Protein AF-C4YWV6-F1 (afdb_monomer_lite)

Radius of gyration: 26.16 Å; chains: 1; bounding box: 65×43×74 Å

Sequence (248 aa):
MEFNRKNAIIGFLKEHEDQKFTPYKIAKWLVENYPEEAGRKAAASRNKRIIAARTQEEKIKEVIKAYAGEISRGRFNEWKSKPNIRIESEPQVRLYYSQNPDYQINNEQVTNLKNKVSKENNITEEEAYEVLELYLDELGIYNMQIKHNFSSNKQGAGSNIWLHPDWVGMEVLNKKWSPLIKDCAKYYGGKQARLWSFEVKKKISRSNVRESFFQALSNSSWAHYGYLVAPILDEIRSDTLMNRKVNL

Structure (mmCIF, N/CA/C/O backbone):
data_AF-C4YWV6-F1
#
_entry.id   AF-C4YWV6-F1
#
loop_
_atom_site.group_PDB
_atom_site.id
_atom_site.type_symbol
_atom_site.label_atom_id
_atom_site.label_alt_id
_atom_site.label_comp_id
_atom_site.label_asym_id
_atom_site.label_entity_id
_atom_site.label_seq_id
_atom_site.pdbx_PDB_ins_code
_atom_site.Cartn_x
_atom_site.Cartn_y
_atom_site.Cartn_z
_atom_site.occupancy
_atom_site.B_iso_or_equiv
_atom_site.auth_seq_id
_atom_site.auth_comp_id
_atom_site.auth_asym_id
_atom_site.auth_atom_id
_atom_site.pdbx_PDB_model_num
ATOM 1 N N . MET A 1 1 ? -35.645 -16.514 25.563 1.00 48.84 1 MET A N 1
ATOM 2 C CA . MET A 1 1 ? -34.369 -16.717 24.840 1.00 48.84 1 MET A CA 1
ATOM 3 C C . MET A 1 1 ? -33.569 -15.433 24.924 1.00 48.84 1 MET A C 1
ATOM 5 O O . MET A 1 1 ? -34.171 -14.369 24.849 1.00 48.84 1 MET A O 1
ATOM 9 N N . GLU A 1 2 ? -32.256 -15.522 25.110 1.00 66.56 2 GLU A N 1
ATOM 10 C CA . GLU A 1 2 ? -31.369 -14.354 25.123 1.00 66.56 2 GLU A CA 1
ATOM 11 C C . GLU A 1 2 ? -31.114 -13.872 23.683 1.00 66.56 2 GLU A C 1
ATOM 13 O O . GLU A 1 2 ? -30.934 -14.685 22.773 1.00 66.56 2 GLU A O 1
ATOM 18 N N . PHE A 1 3 ? -31.149 -12.558 23.442 1.00 75.56 3 PHE A N 1
ATOM 19 C CA . PHE A 1 3 ? -31.056 -12.010 22.087 1.00 75.56 3 PHE A CA 1
ATOM 20 C C . PHE A 1 3 ? -29.627 -12.115 21.531 1.00 75.56 3 PHE A C 1
ATOM 22 O O . PHE A 1 3 ? -28.717 -11.388 21.939 1.00 75.56 3 PHE A O 1
ATOM 29 N N . ASN A 1 4 ? -29.417 -12.980 20.533 1.00 82.56 4 ASN A N 1
ATOM 30 C CA . ASN A 1 4 ? -28.119 -13.093 19.872 1.00 82.56 4 ASN A CA 1
ATOM 31 C C . ASN A 1 4 ? -27.908 -11.979 18.832 1.00 82.56 4 ASN A C 1
ATOM 33 O O . ASN A 1 4 ? -28.016 -12.169 17.618 1.00 82.56 4 ASN A O 1
ATOM 37 N N . ARG A 1 5 ? -27.503 -10.814 19.341 1.00 80.75 5 ARG A N 1
ATOM 38 C CA . ARG A 1 5 ? -27.121 -9.628 18.566 1.00 80.75 5 ARG A CA 1
ATOM 39 C C . ARG A 1 5 ? -26.114 -9.898 17.442 1.00 80.75 5 ARG A C 1
ATOM 41 O O . ARG A 1 5 ? -26.167 -9.222 16.419 1.00 80.75 5 ARG A O 1
ATOM 48 N N . LYS A 1 6 ? -25.175 -10.841 17.614 1.00 81.94 6 LYS A N 1
ATOM 49 C CA . LYS A 1 6 ? -24.183 -11.149 16.566 1.00 81.94 6 LYS A CA 1
ATOM 50 C C . LYS A 1 6 ? -24.867 -11.772 15.353 1.00 81.94 6 LYS A C 1
ATOM 52 O O . LYS A 1 6 ? -24.605 -11.341 14.237 1.00 81.94 6 LYS A O 1
ATOM 57 N N . ASN A 1 7 ? -25.776 -12.719 15.577 1.00 84.19 7 ASN A N 1
ATOM 58 C CA . ASN A 1 7 ? -26.531 -13.355 14.500 1.00 84.19 7 ASN A CA 1
ATOM 59 C C . ASN A 1 7 ? -27.470 -12.358 13.802 1.00 84.19 7 ASN A C 1
ATOM 61 O O . ASN A 1 7 ? -27.535 -12.372 12.580 1.00 84.19 7 ASN A O 1
ATOM 65 N N . ALA A 1 8 ? -28.110 -11.445 14.545 1.00 85.56 8 ALA A N 1
ATOM 66 C CA . ALA A 1 8 ? -28.938 -10.383 13.959 1.00 85.56 8 ALA A CA 1
ATOM 67 C C . ALA A 1 8 ? -28.137 -9.457 13.018 1.00 85.56 8 ALA A C 1
ATOM 69 O O . ALA A 1 8 ? -28.582 -9.162 11.914 1.00 85.56 8 ALA A O 1
ATOM 70 N N . ILE A 1 9 ? -26.920 -9.056 13.412 1.00 86.06 9 ILE A N 1
ATOM 71 C CA . ILE A 1 9 ? -26.026 -8.250 12.558 1.00 86.06 9 ILE A CA 1
ATOM 72 C C . ILE A 1 9 ? -25.567 -9.039 11.320 1.00 86.06 9 ILE A C 1
ATOM 74 O O . ILE A 1 9 ? -25.461 -8.467 10.240 1.00 86.06 9 ILE A O 1
ATOM 78 N N . ILE A 1 10 ? -25.305 -10.344 11.451 1.00 84.75 10 ILE A N 1
ATOM 79 C CA . ILE A 1 10 ? -24.935 -11.200 10.312 1.00 84.75 10 ILE A CA 1
ATOM 80 C C . ILE A 1 10 ? -26.106 -11.351 9.333 1.00 84.75 10 ILE A C 1
ATOM 82 O O . ILE A 1 10 ? -25.882 -11.273 8.129 1.00 84.75 10 ILE A O 1
ATOM 86 N N . GLY A 1 11 ? -27.334 -11.520 9.838 1.00 85.50 11 GLY A N 1
ATOM 87 C CA . GLY A 1 11 ? -28.557 -11.535 9.029 1.00 85.50 11 GLY A CA 1
ATOM 88 C C . GLY A 1 11 ? -28.712 -10.247 8.225 1.00 85.50 11 GLY A C 1
ATOM 89 O O . GLY A 1 11 ? -28.725 -10.303 7.002 1.00 85.50 11 GLY A O 1
ATOM 90 N N . PHE A 1 12 ? -28.669 -9.095 8.900 1.00 87.88 12 PHE A N 1
ATOM 91 C CA . PHE A 1 12 ? -28.719 -7.775 8.263 1.00 87.88 12 PHE A CA 1
ATOM 92 C C . PHE A 1 12 ? -27.664 -7.588 7.163 1.00 87.88 12 PHE A C 1
ATOM 94 O O . PHE A 1 12 ? -27.978 -7.148 6.061 1.00 87.88 12 PHE A O 1
ATOM 101 N N . LEU A 1 13 ? -26.400 -7.931 7.438 1.00 87.25 13 LEU A N 1
ATOM 102 C CA . LEU A 1 13 ? -25.344 -7.798 6.432 1.00 87.25 13 LEU A CA 1
ATOM 103 C C . LEU A 1 13 ? -25.560 -8.753 5.247 1.00 87.25 13 LEU A C 1
ATOM 105 O O . LEU A 1 13 ? -25.221 -8.384 4.130 1.00 87.25 13 LEU A O 1
ATOM 109 N N . LYS A 1 14 ? -26.130 -9.946 5.468 1.00 86.62 14 LYS A N 1
ATOM 110 C CA . LYS A 1 14 ? -26.451 -10.915 4.408 1.00 86.62 14 LYS A CA 1
ATOM 111 C C . LYS A 1 14 ? -27.654 -10.485 3.557 1.00 86.62 14 LYS A C 1
ATOM 113 O O . LYS A 1 14 ? -27.640 -10.697 2.352 1.00 86.62 14 LYS A O 1
ATOM 118 N N . GLU A 1 15 ? -28.673 -9.878 4.162 1.00 87.12 15 GLU A N 1
ATOM 119 C CA . GLU A 1 15 ? -29.820 -9.279 3.455 1.00 87.12 15 GLU A CA 1
ATOM 120 C C . GLU A 1 15 ? -29.394 -8.104 2.559 1.00 87.12 15 GLU A C 1
ATOM 122 O O . GLU A 1 15 ? -30.018 -7.835 1.535 1.00 87.12 15 GLU A O 1
ATOM 127 N N . HIS A 1 16 ? -28.292 -7.440 2.916 1.00 87.00 16 HIS A N 1
ATOM 128 C CA . HIS A 1 16 ? -27.683 -6.347 2.167 1.00 87.00 16 HIS A CA 1
ATOM 129 C C . HIS A 1 16 ? -26.289 -6.722 1.631 1.00 87.00 16 HIS A C 1
ATOM 131 O O . HIS A 1 16 ? -25.300 -6.031 1.897 1.00 87.00 16 HIS A O 1
ATOM 137 N N . GLU A 1 17 ? -26.211 -7.825 0.881 1.00 83.50 17 GLU A N 1
ATOM 138 C CA . GLU A 1 17 ? -24.965 -8.319 0.280 1.00 83.50 17 GLU A CA 1
ATOM 139 C C . GLU A 1 17 ? -24.232 -7.244 -0.551 1.00 83.50 17 GLU A C 1
ATOM 141 O O . GLU A 1 17 ? -24.846 -6.398 -1.204 1.00 83.50 17 GLU A O 1
ATOM 146 N N . ASP A 1 18 ? -22.900 -7.236 -0.436 1.00 77.62 18 ASP A N 1
ATOM 147 C CA . ASP A 1 18 ? -21.939 -6.261 -0.976 1.00 77.62 18 ASP A CA 1
ATOM 148 C C . ASP A 1 18 ? -22.164 -4.780 -0.581 1.00 77.62 18 ASP A C 1
ATOM 150 O O . ASP A 1 18 ? -21.331 -3.913 -0.873 1.00 77.62 18 ASP A O 1
ATOM 154 N N . GLN A 1 19 ? -23.220 -4.456 0.176 1.00 83.12 19 GLN A N 1
ATOM 155 C CA . GLN A 1 19 ? -23.455 -3.103 0.679 1.00 83.12 19 GLN A CA 1
ATOM 156 C C . GLN A 1 19 ? -22.627 -2.806 1.936 1.00 83.12 19 GLN A C 1
ATOM 158 O O . GLN A 1 19 ? -22.557 -3.570 2.898 1.00 83.12 19 GLN A O 1
ATOM 163 N N . LYS A 1 20 ? -21.998 -1.627 1.940 1.00 85.69 20 LYS A N 1
ATOM 164 C CA . LYS A 1 20 ? -21.017 -1.214 2.951 1.00 85.69 20 LYS A CA 1
ATOM 165 C C . LYS A 1 20 ? -21.636 -0.345 4.051 1.00 85.69 20 LYS A C 1
ATOM 167 O O . LYS A 1 20 ? -21.941 0.831 3.822 1.00 85.69 20 LYS A O 1
ATOM 172 N N . PHE A 1 21 ? -21.723 -0.866 5.276 1.00 86.44 21 PHE A N 1
ATOM 173 C CA . PHE A 1 21 ? -22.323 -0.173 6.425 1.00 86.44 21 PHE A CA 1
ATOM 174 C C . PHE A 1 21 ? -21.299 0.228 7.483 1.00 86.44 21 PHE A C 1
ATOM 176 O O . PHE A 1 21 ? -20.461 -0.566 7.898 1.00 86.44 21 PHE A O 1
AT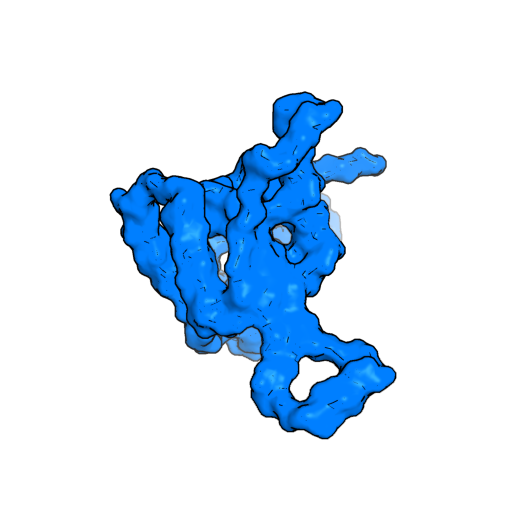OM 183 N N . THR A 1 22 ? -21.397 1.455 7.998 1.00 87.31 22 THR A N 1
ATOM 184 C CA . THR A 1 22 ? -20.594 1.859 9.159 1.00 87.31 22 THR A CA 1
ATOM 185 C C . THR A 1 22 ? -21.130 1.209 10.444 1.00 87.31 22 THR A C 1
ATOM 187 O O . THR A 1 22 ? -22.340 0.978 10.542 1.00 87.31 22 THR A O 1
ATOM 190 N N . PRO A 1 23 ? -20.293 0.992 11.481 1.00 86.56 23 PRO A N 1
ATOM 191 C CA . PRO A 1 23 ? -20.743 0.517 12.794 1.00 86.56 23 PRO A CA 1
ATOM 192 C C . PRO A 1 23 ? -21.917 1.317 13.372 1.00 86.56 23 PRO A C 1
ATOM 194 O O . PRO A 1 23 ? -22.779 0.753 14.038 1.00 86.56 23 PRO A O 1
ATOM 197 N N . TYR A 1 24 ? -21.986 2.621 13.076 1.00 87.38 24 TYR A N 1
ATOM 198 C CA . TYR A 1 24 ? -23.098 3.485 13.469 1.00 87.38 24 TYR A CA 1
ATOM 199 C C . TYR A 1 24 ? -24.400 3.173 12.716 1.00 87.38 24 TYR A C 1
ATOM 201 O O . TYR A 1 24 ? -25.454 3.130 13.342 1.00 87.38 24 TYR A O 1
ATOM 209 N N . LYS A 1 25 ? -24.351 2.915 11.398 1.00 88.44 25 LYS A N 1
ATOM 210 C CA . LYS A 1 25 ? -25.542 2.503 10.629 1.00 88.44 25 LYS A CA 1
ATOM 211 C C . LYS A 1 25 ? -26.092 1.164 11.128 1.00 88.44 25 LYS A C 1
ATOM 213 O O . LYS A 1 25 ? -27.292 1.060 11.346 1.00 88.44 25 LYS A O 1
ATOM 218 N N . ILE A 1 26 ? -25.213 0.191 11.383 1.00 88.25 26 ILE A N 1
ATOM 219 C CA . ILE A 1 26 ? -25.586 -1.127 11.929 1.00 88.25 26 ILE A CA 1
ATOM 220 C C . ILE A 1 26 ? -26.200 -0.974 13.329 1.00 88.25 26 ILE A C 1
ATOM 222 O O . ILE A 1 26 ? -27.245 -1.546 13.619 1.00 88.25 26 ILE A O 1
ATOM 226 N N . ALA A 1 27 ? -25.585 -0.161 14.194 1.00 87.62 27 ALA A N 1
ATOM 227 C CA . ALA A 1 27 ? -26.106 0.125 15.529 1.00 87.62 27 ALA A CA 1
ATOM 228 C C . ALA A 1 27 ? -27.461 0.849 15.509 1.00 87.62 27 ALA A C 1
ATOM 230 O O . ALA A 1 27 ? -28.310 0.562 16.350 1.00 87.62 27 ALA A O 1
ATOM 231 N N . LYS A 1 28 ? -27.670 1.769 14.558 1.00 90.44 28 LYS A N 1
ATOM 232 C CA . LYS A 1 28 ? -28.948 2.457 14.358 1.00 90.44 28 LYS A CA 1
ATOM 233 C C . LYS A 1 28 ? -30.036 1.455 13.945 1.00 90.44 28 LYS A C 1
ATOM 235 O O . LYS A 1 28 ? -31.035 1.354 14.650 1.00 90.44 28 LYS A O 1
ATOM 240 N N . TRP A 1 29 ? -29.788 0.662 12.898 1.00 92.00 29 TRP A N 1
ATOM 241 C CA . TRP A 1 29 ? -30.700 -0.397 12.443 1.00 92.00 29 TRP A CA 1
ATOM 242 C C . TRP A 1 29 ? -31.065 -1.364 13.578 1.00 92.00 29 TRP A C 1
ATOM 244 O O . TRP A 1 29 ? -32.233 -1.706 13.747 1.00 92.00 29 TRP A O 1
ATOM 254 N N . LEU A 1 30 ? -30.090 -1.753 14.408 1.00 88.00 30 LEU A N 1
ATOM 255 C CA . LEU A 1 30 ? -30.326 -2.668 15.524 1.00 88.00 30 LEU A CA 1
ATOM 256 C C . LEU A 1 30 ? -31.274 -2.083 16.584 1.00 88.00 30 LEU A C 1
ATOM 258 O O . LEU A 1 30 ? -32.077 -2.814 17.152 1.00 88.00 30 LEU A O 1
ATOM 262 N N . VAL A 1 31 ? -31.192 -0.779 16.854 1.00 87.88 31 VAL A N 1
ATOM 263 C CA . VAL A 1 31 ? -32.075 -0.100 17.817 1.00 87.88 31 VAL A CA 1
ATOM 264 C C . VAL A 1 31 ? -33.471 0.140 17.237 1.00 87.88 31 VAL A C 1
ATOM 266 O O . VAL A 1 31 ? -34.446 0.056 17.976 1.00 87.88 31 VAL A O 1
ATOM 269 N N . GLU A 1 32 ? -33.574 0.387 15.929 1.00 88.12 32 GLU A N 1
ATOM 270 C CA . GLU A 1 32 ? -34.856 0.546 15.228 1.00 88.12 32 GLU A CA 1
ATOM 271 C C . GLU A 1 32 ? -35.632 -0.780 15.125 1.00 88.12 32 GLU A C 1
ATOM 273 O O . GLU A 1 32 ? -36.842 -0.787 15.327 1.00 88.12 32 GLU A O 1
ATOM 278 N N . ASN A 1 33 ? -34.948 -1.905 14.883 1.00 87.31 33 ASN A N 1
ATOM 279 C CA . ASN A 1 33 ? -35.585 -3.222 14.729 1.00 87.31 33 ASN A CA 1
ATOM 280 C C . ASN A 1 33 ? -35.738 -4.003 16.048 1.00 87.31 33 ASN A C 1
ATOM 282 O O . ASN A 1 33 ? -36.595 -4.878 16.142 1.00 87.31 33 ASN A O 1
ATOM 286 N N . TYR A 1 34 ? -34.941 -3.693 17.080 1.00 87.06 34 TYR A N 1
ATOM 287 C CA . TYR A 1 34 ? -34.993 -4.366 18.388 1.00 87.06 34 TYR A CA 1
ATOM 288 C C . TYR A 1 34 ? -35.084 -3.360 19.557 1.00 87.06 34 TYR A C 1
ATOM 290 O O . TYR A 1 34 ? -34.186 -3.302 20.410 1.00 87.06 34 TYR A O 1
ATOM 298 N N . PRO A 1 35 ? -36.172 -2.565 19.641 1.00 82.81 35 PRO A N 1
ATOM 299 C CA . PRO A 1 35 ? -36.314 -1.500 20.636 1.00 82.81 35 PRO A CA 1
ATOM 300 C C . PRO A 1 35 ? -36.354 -2.015 22.084 1.00 82.81 35 PRO A C 1
ATOM 302 O O . PRO A 1 35 ? -35.816 -1.358 22.976 1.00 82.81 35 PRO A O 1
ATOM 305 N N . GLU A 1 36 ? -36.913 -3.206 22.337 1.00 82.25 36 GLU A N 1
ATOM 306 C CA . GLU A 1 36 ? -36.898 -3.817 23.676 1.00 82.25 36 GLU A CA 1
ATOM 307 C C . GLU A 1 36 ? -35.475 -4.065 24.186 1.00 82.25 36 GLU A C 1
ATOM 309 O O . GLU A 1 36 ? -35.161 -3.789 25.344 1.00 82.25 36 GLU A O 1
ATOM 314 N N . GLU A 1 37 ? -34.591 -4.560 23.318 1.00 81.88 37 GLU A N 1
ATOM 315 C CA . GLU A 1 37 ? -33.209 -4.870 23.677 1.00 81.88 37 GLU A CA 1
ATOM 316 C C . GLU A 1 37 ? -32.385 -3.590 23.877 1.00 81.88 37 GLU A C 1
ATOM 318 O O . GLU A 1 37 ? -31.568 -3.505 24.798 1.00 81.88 37 GLU A O 1
ATOM 323 N N . ALA A 1 38 ? -32.661 -2.551 23.082 1.00 78.50 38 ALA A N 1
ATOM 324 C CA . ALA A 1 38 ? -32.127 -1.214 23.321 1.00 78.50 38 ALA A CA 1
ATOM 325 C C . ALA A 1 38 ? -32.571 -0.666 24.693 1.00 78.50 38 ALA A C 1
ATOM 327 O O . ALA A 1 38 ? -31.752 -0.093 25.416 1.00 78.50 38 ALA A O 1
ATOM 328 N N . GLY A 1 39 ? -33.828 -0.907 25.089 1.00 76.94 39 GLY A N 1
ATOM 329 C CA . GLY A 1 39 ? -34.365 -0.588 26.414 1.00 76.94 39 GLY A CA 1
ATOM 330 C C . GLY A 1 39 ? -33.676 -1.355 27.548 1.00 76.94 39 GLY A C 1
ATOM 331 O O . GLY A 1 39 ? -33.209 -0.738 28.509 1.00 76.94 39 GLY A O 1
ATOM 332 N N . ARG A 1 40 ? -33.512 -2.680 27.415 1.00 81.50 40 ARG A N 1
ATOM 333 C CA . ARG A 1 40 ? -32.750 -3.505 28.377 1.00 81.50 40 ARG A CA 1
ATOM 334 C C . ARG A 1 40 ? -31.322 -2.999 28.536 1.00 81.50 40 ARG A C 1
ATOM 336 O O . ARG A 1 40 ? -30.842 -2.854 29.660 1.00 81.50 40 ARG A O 1
ATOM 343 N N . LYS A 1 41 ? -30.646 -2.661 27.433 1.00 78.88 41 LYS A N 1
ATOM 344 C CA . LYS A 1 41 ? -29.290 -2.104 27.488 1.00 78.88 41 LYS A CA 1
ATOM 345 C C . LYS A 1 41 ? -29.256 -0.708 28.108 1.00 78.88 41 LYS A C 1
ATOM 347 O O . LYS A 1 41 ? -28.309 -0.416 28.831 1.00 78.88 41 LYS A O 1
ATOM 352 N N . ALA A 1 42 ? -30.262 0.135 27.877 1.00 76.50 42 ALA A N 1
ATOM 353 C CA . ALA A 1 42 ? -30.365 1.433 28.540 1.00 76.50 42 ALA A CA 1
ATOM 354 C C . ALA A 1 42 ? -30.473 1.285 30.070 1.00 76.50 42 ALA A C 1
ATOM 356 O O . ALA A 1 42 ? -29.809 2.023 30.793 1.00 76.50 42 ALA A O 1
ATOM 357 N N . ALA A 1 43 ? -31.242 0.301 30.551 1.00 76.56 43 ALA A N 1
ATOM 358 C CA . ALA A 1 43 ? -31.413 0.019 31.977 1.00 76.56 43 ALA A CA 1
ATOM 359 C C . ALA A 1 43 ? -30.192 -0.668 32.626 1.00 76.56 43 ALA A C 1
ATOM 361 O O . ALA A 1 43 ? -29.828 -0.341 33.752 1.00 76.56 43 ALA A O 1
ATOM 362 N N . ALA A 1 44 ? -29.541 -1.607 31.929 1.00 79.06 44 ALA A N 1
ATOM 363 C CA . ALA A 1 44 ? -28.447 -2.417 32.480 1.00 79.06 44 ALA A CA 1
ATOM 364 C C . ALA A 1 44 ? -27.035 -1.815 32.294 1.00 79.06 44 ALA A C 1
ATOM 366 O O . ALA A 1 44 ? -26.055 -2.342 32.826 1.00 79.06 44 ALA A O 1
ATOM 367 N N . SER A 1 45 ? -26.881 -0.747 31.503 1.00 75.25 45 SER A N 1
ATOM 368 C CA . SER A 1 45 ? -25.557 -0.223 31.147 1.00 75.25 45 SER A CA 1
ATOM 369 C C . SER A 1 45 ? -24.922 0.628 32.246 1.00 75.25 45 SER A C 1
ATOM 371 O O . SER A 1 45 ? -25.469 1.634 32.685 1.00 75.25 45 SER A O 1
ATOM 373 N N . ARG A 1 46 ? -23.667 0.308 32.584 1.00 73.25 46 ARG A N 1
ATOM 374 C CA . ARG A 1 46 ? -22.801 1.120 33.463 1.00 73.25 46 ARG A CA 1
ATOM 375 C C . ARG A 1 46 ? -22.206 2.359 32.767 1.00 73.25 46 ARG A C 1
ATOM 377 O O . ARG A 1 46 ? -21.351 3.038 33.336 1.00 73.25 46 ARG A O 1
ATOM 384 N N . ASN A 1 47 ? -22.593 2.654 31.522 1.00 76.50 47 ASN A N 1
ATOM 385 C CA . ASN A 1 47 ? -22.073 3.804 30.782 1.00 76.50 47 ASN A CA 1
ATOM 386 C C . ASN A 1 47 ? -22.638 5.116 31.351 1.00 76.50 47 ASN A C 1
ATOM 388 O O . ASN A 1 47 ? -23.811 5.434 31.158 1.00 76.50 47 ASN A O 1
ATOM 392 N N . LYS A 1 48 ? -21.763 5.919 31.971 1.00 76.38 48 LYS A N 1
ATOM 393 C CA . LYS A 1 48 ? -22.094 7.218 32.580 1.00 76.38 48 LYS A CA 1
ATOM 394 C C . LYS A 1 48 ? -22.882 8.158 31.655 1.00 76.38 48 LYS A C 1
ATOM 396 O O . LYS A 1 48 ? -23.696 8.922 32.155 1.00 76.38 48 LYS A O 1
ATOM 401 N N . ARG A 1 49 ? -22.691 8.097 30.328 1.00 75.19 49 ARG A N 1
ATOM 402 C CA . ARG A 1 49 ? -23.435 8.938 29.366 1.00 75.19 49 ARG A CA 1
ATOM 403 C C . ARG A 1 49 ? -24.888 8.505 29.169 1.00 75.19 49 ARG A C 1
ATOM 405 O O . ARG A 1 49 ? -25.750 9.361 29.036 1.00 75.19 49 ARG A O 1
ATOM 412 N N . ILE A 1 50 ? -25.162 7.198 29.202 1.00 78.62 50 ILE A N 1
ATOM 413 C CA . ILE A 1 50 ? -26.531 6.657 29.132 1.00 78.62 50 ILE A CA 1
ATOM 414 C C . ILE A 1 50 ? -27.285 6.988 30.429 1.00 78.62 50 ILE A C 1
ATOM 416 O O . ILE A 1 50 ? -28.447 7.377 30.382 1.00 78.62 50 ILE A O 1
ATOM 420 N N . ILE A 1 51 ? -26.600 6.899 31.574 1.00 77.19 51 ILE A N 1
ATOM 421 C CA . ILE A 1 51 ? -27.160 7.223 32.896 1.00 77.19 51 ILE A CA 1
ATOM 422 C C . ILE A 1 51 ? -27.448 8.732 33.032 1.00 77.19 51 ILE A C 1
ATOM 424 O O . ILE A 1 51 ? -28.462 9.110 33.608 1.00 77.19 51 ILE A O 1
ATOM 428 N N . ALA A 1 52 ? -26.582 9.597 32.490 1.00 79.12 52 ALA A N 1
ATOM 429 C CA . ALA A 1 52 ? -26.727 11.055 32.568 1.00 79.12 52 ALA A CA 1
ATOM 430 C C . ALA A 1 52 ? -27.725 11.663 31.557 1.00 79.12 52 ALA A C 1
ATOM 432 O O . ALA A 1 52 ? -28.029 12.854 31.651 1.00 79.12 52 ALA A O 1
ATOM 433 N N . ALA A 1 53 ? -28.214 10.884 30.588 1.00 79.81 53 ALA A N 1
ATOM 434 C CA . ALA A 1 53 ? -29.162 11.345 29.577 1.00 79.81 53 ALA A CA 1
ATOM 435 C C . ALA A 1 53 ? -30.542 11.635 30.194 1.00 79.81 53 ALA A C 1
ATOM 437 O O . ALA A 1 53 ? -31.120 10.793 30.889 1.00 79.81 53 ALA A O 1
ATOM 438 N N . ARG A 1 54 ? -31.081 12.831 29.929 1.00 76.19 54 ARG A N 1
ATOM 439 C CA . ARG A 1 54 ? -32.314 13.336 30.554 1.00 76.19 54 ARG A CA 1
ATOM 440 C C . ARG A 1 54 ? -33.552 12.928 29.768 1.00 76.19 54 ARG A C 1
ATOM 442 O O . ARG A 1 54 ? -34.560 12.573 30.372 1.00 76.19 54 ARG A O 1
ATOM 449 N N . THR A 1 55 ? -33.474 12.935 28.438 1.00 84.56 55 THR A N 1
ATOM 450 C CA . THR A 1 55 ? -34.590 12.547 27.562 1.00 84.56 55 THR A CA 1
ATOM 451 C C . THR A 1 55 ? -34.457 11.110 27.054 1.00 84.56 55 THR A C 1
ATOM 453 O O . THR A 1 55 ? -33.366 10.534 27.006 1.00 84.56 55 THR A O 1
ATOM 456 N N . GLN A 1 56 ? -35.576 10.512 26.636 1.00 78.81 56 GLN A N 1
ATOM 457 C CA . GLN A 1 56 ? -35.569 9.175 26.036 1.00 78.81 56 GLN A CA 1
ATOM 458 C C . GLN A 1 56 ? -34.800 9.147 24.703 1.00 78.81 56 GLN A C 1
ATOM 460 O O . GLN A 1 56 ? -34.096 8.181 24.413 1.00 78.81 56 GLN A O 1
ATOM 465 N N . GLU A 1 57 ? -34.853 10.229 23.922 1.00 80.94 57 GLU A N 1
ATOM 466 C CA . GLU A 1 57 ? -34.082 10.354 22.682 1.00 80.94 57 GLU A CA 1
ATOM 467 C C . GLU A 1 57 ? -32.569 10.412 22.916 1.00 80.94 57 GLU A C 1
ATOM 469 O O . GLU A 1 57 ? -31.803 9.815 22.160 1.00 80.94 57 GLU A O 1
ATOM 474 N N . GLU A 1 58 ? -32.117 11.126 23.951 1.00 80.44 58 GLU A N 1
ATOM 475 C CA . GLU A 1 58 ? -30.703 11.157 24.343 1.00 80.44 58 GLU A CA 1
ATOM 476 C C . GLU A 1 58 ? -30.222 9.767 24.765 1.00 80.44 58 GLU A C 1
ATOM 478 O O . GLU A 1 58 ? -29.157 9.328 24.324 1.00 80.44 58 GLU A O 1
ATOM 483 N N . LYS A 1 59 ? -31.032 9.036 25.547 1.00 80.56 59 LYS A N 1
ATOM 484 C CA . LYS A 1 59 ? -30.744 7.645 25.934 1.00 80.56 59 LYS A CA 1
ATOM 485 C C . LYS A 1 59 ? -30.588 6.753 24.703 1.00 80.56 59 LYS A C 1
ATOM 487 O O . LYS A 1 59 ? -29.592 6.041 24.597 1.00 80.56 59 LYS A O 1
ATOM 492 N N . ILE A 1 60 ? -31.508 6.845 23.740 1.00 82.62 60 ILE A N 1
ATOM 493 C CA . ILE A 1 60 ? -31.440 6.121 22.460 1.00 82.62 60 ILE A CA 1
ATOM 494 C C . ILE A 1 60 ? -30.159 6.482 21.687 1.00 82.62 60 ILE A C 1
ATOM 496 O O . ILE A 1 60 ? -29.425 5.588 21.259 1.00 82.62 60 ILE A O 1
ATOM 500 N N . LYS A 1 61 ? -29.826 7.774 21.563 1.00 84.75 61 LYS A N 1
ATOM 501 C CA . LYS A 1 61 ? -28.607 8.250 20.877 1.00 84.75 61 LYS A CA 1
ATOM 502 C C . LYS A 1 61 ? -27.323 7.719 21.538 1.00 84.75 61 LYS A C 1
ATOM 504 O O . LYS A 1 61 ? -26.406 7.300 20.829 1.00 84.75 61 LYS A O 1
ATOM 509 N N . GLU A 1 62 ? -27.240 7.680 22.869 1.00 84.62 62 GLU A N 1
ATOM 510 C CA . GLU A 1 62 ? -26.080 7.114 23.580 1.00 84.62 62 GLU A CA 1
ATOM 511 C C . GLU A 1 62 ? -26.031 5.573 23.534 1.00 84.62 62 GLU A C 1
ATOM 513 O O . GLU A 1 62 ? -24.939 5.004 23.4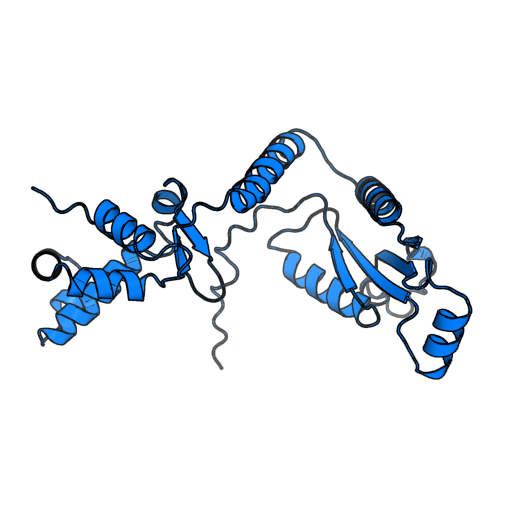60 1.00 84.62 62 GLU A O 1
ATOM 518 N N . VAL A 1 63 ? -27.178 4.882 23.481 1.00 85.00 63 VAL A N 1
ATOM 519 C CA . VAL A 1 63 ? -27.244 3.428 23.233 1.00 85.00 63 VAL A CA 1
ATOM 520 C C . VAL A 1 63 ? -26.738 3.080 21.827 1.00 85.00 63 VAL A C 1
ATOM 522 O O . VAL A 1 63 ? -25.917 2.170 21.695 1.00 85.00 63 VAL A O 1
ATOM 525 N N . ILE A 1 64 ? -27.122 3.838 20.790 1.00 85.88 64 ILE A N 1
ATOM 526 C CA . ILE A 1 64 ? -26.588 3.670 19.423 1.00 85.88 64 ILE A CA 1
ATOM 527 C C . ILE A 1 64 ? -25.063 3.862 19.416 1.00 85.88 64 ILE A C 1
ATOM 529 O O . ILE A 1 64 ? -24.345 3.043 18.844 1.00 85.88 64 ILE A O 1
ATOM 533 N N . LYS A 1 65 ? -24.534 4.892 20.095 1.00 85.00 65 LYS A N 1
ATOM 534 C CA . LYS A 1 65 ? -23.076 5.101 20.215 1.0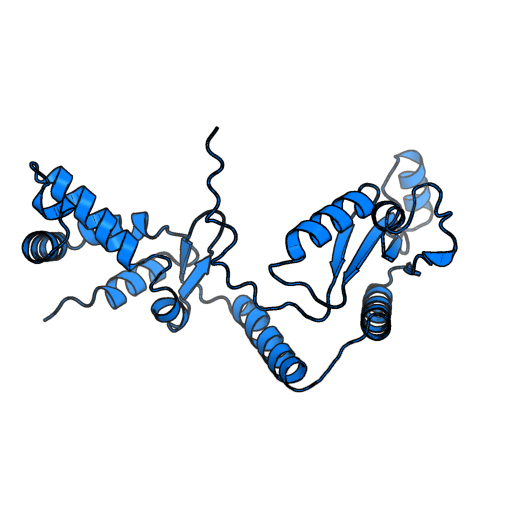0 85.00 65 LYS A CA 1
ATOM 535 C C . LYS A 1 65 ? -22.377 3.947 20.942 1.00 85.00 65 LYS A C 1
ATOM 537 O O . LYS A 1 65 ? -21.298 3.539 20.516 1.00 85.00 65 LYS A O 1
ATOM 542 N N . ALA A 1 66 ? -22.979 3.398 21.999 1.00 82.62 66 ALA A N 1
ATOM 543 C CA . ALA A 1 66 ? -22.437 2.242 22.714 1.00 82.62 66 ALA A CA 1
ATOM 544 C C . ALA A 1 66 ? -22.402 0.985 21.827 1.00 82.62 66 ALA A C 1
ATOM 546 O O . ALA A 1 66 ? -21.367 0.323 21.740 1.00 82.62 66 ALA A O 1
ATOM 547 N N . TYR A 1 67 ? -23.486 0.694 21.100 1.00 84.81 67 TYR A N 1
ATOM 548 C CA . TYR A 1 67 ? -23.520 -0.401 20.127 1.00 84.81 67 TYR A CA 1
ATOM 549 C C . TYR A 1 67 ? -22.507 -0.205 18.992 1.00 84.81 67 TYR A C 1
ATOM 551 O O . TYR A 1 67 ? -21.776 -1.140 18.670 1.00 84.81 67 TYR A O 1
ATOM 559 N N . ALA A 1 68 ? -22.398 1.004 18.435 1.00 84.19 68 ALA A N 1
ATOM 560 C CA . ALA A 1 68 ? -21.411 1.321 17.406 1.00 84.19 68 ALA A CA 1
ATOM 561 C C . ALA A 1 68 ? -19.979 1.103 17.921 1.00 84.19 68 ALA A C 1
ATOM 563 O O . ALA A 1 68 ? -19.156 0.524 17.215 1.00 84.19 68 ALA A O 1
ATOM 564 N N . GLY A 1 69 ? -19.701 1.492 19.172 1.00 77.38 69 GLY A N 1
ATOM 565 C CA . GLY A 1 69 ? -18.438 1.219 19.859 1.00 77.38 69 GLY A CA 1
ATOM 566 C C . GLY A 1 69 ? -18.124 -0.276 19.950 1.00 77.38 69 GLY A C 1
ATOM 567 O O . GLY A 1 69 ? -17.026 -0.687 19.580 1.00 77.38 69 GLY A O 1
ATOM 568 N N . GLU A 1 70 ? -19.096 -1.100 20.349 1.00 79.44 70 GLU A N 1
ATOM 569 C CA . GLU A 1 70 ? -18.946 -2.562 20.466 1.00 79.44 70 GLU A CA 1
ATOM 570 C C . GLU A 1 70 ? -18.805 -3.298 19.121 1.00 79.44 70 GLU A C 1
ATOM 572 O O . GLU A 1 70 ? -18.281 -4.412 19.091 1.00 79.44 70 GLU A O 1
ATOM 577 N N . ILE A 1 71 ? -19.249 -2.685 18.020 1.00 77.50 71 ILE A N 1
ATOM 578 C CA . ILE A 1 71 ? -19.044 -3.171 16.644 1.00 77.50 71 ILE A CA 1
ATOM 579 C C . ILE A 1 71 ? -17.691 -2.676 16.075 1.00 77.50 71 ILE A C 1
ATOM 581 O O . ILE A 1 71 ? -17.168 -3.255 15.125 1.00 77.50 71 ILE A O 1
ATOM 585 N N . SER A 1 72 ? -17.104 -1.620 16.651 1.00 70.75 72 SER A N 1
ATOM 586 C CA . SER A 1 72 ? -15.905 -0.939 16.136 1.00 70.75 72 SER A CA 1
ATOM 587 C C . SER A 1 72 ? -14.555 -1.584 16.525 1.00 70.75 72 SER A C 1
ATOM 589 O O . SER A 1 72 ? -14.488 -2.711 17.021 1.00 70.75 72 SER A O 1
ATOM 591 N N . ARG A 1 73 ? -13.459 -0.850 16.258 1.00 56.16 73 ARG A N 1
ATOM 592 C CA . ARG A 1 73 ? -12.061 -1.314 16.117 1.00 56.16 73 ARG A CA 1
ATOM 593 C C . ARG A 1 73 ? -11.572 -2.305 17.186 1.00 56.16 73 ARG A C 1
ATOM 595 O O . ARG A 1 73 ? -10.863 -3.241 16.838 1.00 56.16 73 ARG A O 1
ATOM 602 N N . GLY A 1 74 ? -12.000 -2.181 18.445 1.00 55.97 74 GLY A N 1
ATOM 603 C CA . GLY A 1 74 ? -11.588 -3.088 19.530 1.00 55.97 74 GLY A CA 1
ATOM 604 C C . GLY A 1 74 ? -12.092 -4.539 19.428 1.00 55.97 74 GLY A C 1
ATOM 605 O O . GLY A 1 74 ? -11.625 -5.387 20.181 1.00 55.97 74 GLY A O 1
ATOM 606 N N . ARG A 1 75 ? -13.045 -4.844 18.533 1.00 60.50 75 ARG A N 1
ATOM 607 C CA . ARG A 1 75 ? -13.710 -6.164 18.430 1.00 60.50 75 ARG A CA 1
ATOM 608 C C . ARG A 1 75 ? -13.590 -6.822 17.051 1.00 60.50 75 ARG A C 1
ATOM 610 O O . ARG A 1 75 ? -14.186 -7.870 16.818 1.00 60.50 75 ARG A O 1
ATOM 617 N N . PHE A 1 76 ? -12.807 -6.256 16.129 1.00 66.81 76 PHE A N 1
ATOM 618 C CA . PHE A 1 76 ? -12.720 -6.746 14.744 1.00 66.81 76 PHE A CA 1
ATOM 619 C C . PHE A 1 76 ? -12.239 -8.193 14.597 1.00 66.81 76 PHE A C 1
ATOM 621 O O . PHE A 1 76 ? -12.659 -8.854 13.653 1.00 66.81 76 PHE A O 1
ATOM 628 N N . ASN A 1 77 ? -11.436 -8.727 15.520 1.00 61.69 77 ASN A N 1
ATOM 629 C CA . ASN A 1 77 ? -10.996 -10.129 15.458 1.00 61.69 77 ASN A CA 1
ATOM 630 C C . ASN A 1 77 ? -12.174 -11.122 15.592 1.00 61.69 77 ASN A C 1
ATOM 632 O O . ASN A 1 77 ? -12.164 -12.187 14.976 1.00 61.69 77 ASN A O 1
ATOM 636 N N . GLU A 1 78 ? -13.234 -10.755 16.321 1.00 68.88 78 GLU A N 1
ATOM 637 C CA . GLU A 1 78 ? -14.465 -11.557 16.438 1.00 68.88 78 GLU A CA 1
ATOM 638 C C . GLU A 1 78 ? -15.361 -11.483 15.191 1.00 68.88 78 GLU A C 1
ATOM 640 O O . GLU A 1 78 ? -16.227 -12.338 15.009 1.00 68.88 78 GLU A O 1
ATOM 645 N N . TRP A 1 79 ? -15.171 -10.463 14.349 1.00 72.38 79 TRP A N 1
ATOM 646 C CA . TRP A 1 79 ? -15.904 -10.276 13.095 1.00 72.38 79 TRP A CA 1
ATOM 647 C C . TRP A 1 79 ? -15.140 -10.870 11.905 1.00 72.38 79 TRP A C 1
ATOM 649 O O . TRP A 1 79 ? -15.743 -11.543 11.079 1.00 72.38 79 TRP A O 1
ATOM 659 N N . LYS A 1 80 ? -13.808 -10.713 11.861 1.00 66.62 80 LYS A N 1
ATOM 660 C CA . LYS A 1 80 ? -12.916 -11.331 10.859 1.00 66.62 80 LYS A CA 1
ATOM 661 C C . LYS A 1 80 ? -12.902 -12.863 10.915 1.00 66.62 80 LYS A C 1
ATOM 663 O O . LYS A 1 80 ? -12.616 -13.498 9.911 1.00 66.62 80 LYS A O 1
ATOM 668 N N . SER A 1 81 ? -13.199 -13.456 12.072 1.00 68.75 81 SER A N 1
ATOM 669 C CA . SER A 1 81 ? -13.314 -14.915 12.240 1.00 68.75 81 SER A CA 1
ATOM 670 C C . SER A 1 81 ? -14.654 -15.492 11.767 1.00 68.75 81 SER A C 1
ATOM 672 O O . SER A 1 81 ? -14.870 -16.699 11.870 1.00 68.75 81 SER A O 1
ATOM 674 N N . LYS A 1 82 ? -15.577 -14.663 11.262 1.00 75.56 82 LYS A N 1
ATOM 675 C CA . LYS A 1 82 ? -16.845 -15.121 10.686 1.00 75.56 82 LYS A CA 1
ATOM 676 C C . LYS A 1 82 ? -16.728 -15.258 9.166 1.00 75.56 82 LYS A C 1
ATOM 678 O O . LYS A 1 82 ? -16.200 -14.348 8.527 1.00 75.56 82 LYS A O 1
ATOM 683 N N . PRO A 1 83 ? -17.251 -16.348 8.575 1.00 70.81 83 PRO A N 1
ATOM 684 C CA . PRO A 1 83 ? -17.234 -16.521 7.130 1.00 70.81 83 PRO A CA 1
ATOM 685 C C . PRO A 1 83 ? -18.005 -15.385 6.450 1.00 70.81 83 PRO A C 1
ATOM 687 O O . PRO A 1 83 ? -19.030 -14.926 6.957 1.00 70.81 83 PRO A O 1
ATOM 690 N N . ASN A 1 84 ? -17.493 -14.948 5.300 1.00 79.50 84 ASN A N 1
ATOM 691 C CA . ASN A 1 84 ? -18.084 -13.955 4.396 1.00 79.50 84 ASN A CA 1
ATOM 692 C C . ASN A 1 84 ? -18.283 -12.535 4.972 1.00 79.50 84 ASN A C 1
ATOM 694 O O . ASN A 1 84 ? -18.721 -11.653 4.237 1.00 79.50 84 ASN A O 1
ATOM 698 N N . ILE A 1 85 ? -17.910 -12.258 6.231 1.00 80.31 85 ILE A N 1
ATOM 699 C CA . ILE A 1 85 ? -17.879 -10.887 6.765 1.00 80.31 85 ILE A CA 1
ATOM 700 C C . ILE A 1 85 ? -16.567 -10.216 6.369 1.00 80.31 85 ILE A C 1
ATOM 702 O O . ILE A 1 85 ? -15.474 -10.711 6.652 1.00 80.31 85 ILE A O 1
ATOM 706 N N . ARG A 1 86 ? -16.672 -9.041 5.755 1.00 77.19 86 ARG A N 1
ATOM 707 C CA . ARG A 1 86 ? -15.538 -8.215 5.342 1.00 77.19 86 ARG A CA 1
ATOM 708 C C . ARG A 1 86 ? -15.547 -6.891 6.104 1.00 77.19 86 ARG A C 1
ATOM 710 O O . ARG A 1 86 ? -16.602 -6.378 6.476 1.00 77.19 86 ARG A O 1
ATOM 717 N N . ILE A 1 87 ? -14.355 -6.347 6.357 1.00 74.19 87 ILE A N 1
ATOM 718 C CA . ILE A 1 87 ? -14.162 -5.080 7.072 1.00 74.19 87 ILE A CA 1
ATOM 719 C C . ILE A 1 87 ? -13.177 -4.223 6.282 1.00 74.19 87 ILE A C 1
ATOM 721 O O . ILE A 1 87 ? -12.000 -4.557 6.181 1.00 74.19 87 ILE A O 1
ATOM 725 N N . GLU A 1 88 ? -13.659 -3.105 5.758 1.00 72.69 88 GLU A N 1
ATOM 726 C CA . GLU A 1 88 ? -12.853 -2.052 5.144 1.00 72.69 88 GLU A CA 1
ATOM 727 C C . GLU A 1 88 ? -12.587 -0.986 6.215 1.00 72.69 88 GLU A C 1
ATOM 729 O O . GLU A 1 88 ? -13.522 -0.483 6.836 1.00 72.69 88 GLU A O 1
ATOM 734 N N . SER A 1 89 ? -11.319 -0.699 6.522 1.00 61.44 89 SER A N 1
ATOM 735 C CA . SER A 1 89 ? -10.944 0.125 7.684 1.00 61.44 89 SER A CA 1
ATOM 736 C C . SER A 1 89 ? -10.773 1.618 7.394 1.00 61.44 89 SER A C 1
ATOM 738 O O . SER A 1 89 ? -10.764 2.400 8.348 1.00 61.44 89 SER A O 1
ATOM 740 N N . GLU A 1 90 ? -10.648 1.995 6.118 1.00 53.12 90 GLU A N 1
ATOM 741 C CA . GLU A 1 90 ? -10.267 3.327 5.632 1.00 53.12 90 GLU A CA 1
ATOM 742 C C . GLU A 1 90 ? -11.112 3.732 4.405 1.00 53.12 90 GLU A C 1
ATOM 744 O O . GLU A 1 90 ? -11.466 2.860 3.613 1.00 53.12 90 GLU A O 1
ATOM 749 N N . PRO A 1 91 ? -11.464 5.023 4.218 1.00 52.69 91 PRO A N 1
ATOM 750 C CA . PRO A 1 91 ? -11.280 6.148 5.149 1.00 52.69 91 PRO A CA 1
ATOM 751 C C . PRO A 1 91 ? -12.284 6.134 6.320 1.00 52.69 91 PRO A C 1
ATOM 753 O O . PRO A 1 91 ? -12.214 6.954 7.233 1.00 52.69 91 PRO A O 1
ATOM 756 N N . GLN A 1 92 ? -13.255 5.217 6.300 1.00 63.16 92 GLN A N 1
ATOM 757 C CA . GLN A 1 92 ? -14.171 4.952 7.407 1.00 63.16 92 GLN A CA 1
ATOM 758 C C . GLN A 1 92 ? -14.389 3.451 7.531 1.00 63.16 92 GLN A C 1
ATOM 760 O O . GLN A 1 92 ? -14.569 2.774 6.522 1.00 63.16 92 GLN A O 1
ATOM 765 N N . VAL A 1 93 ? -14.472 2.959 8.770 1.00 72.12 93 VAL A N 1
ATOM 766 C CA . VAL A 1 93 ? -14.829 1.563 9.049 1.00 72.12 93 VAL A CA 1
ATOM 767 C C . VAL A 1 93 ? -16.173 1.229 8.407 1.00 72.12 93 VAL A C 1
ATOM 769 O O . VAL A 1 93 ? -17.195 1.826 8.760 1.00 72.12 93 VAL A O 1
ATOM 772 N N . ARG A 1 94 ? -16.173 0.231 7.525 1.00 81.00 94 ARG A N 1
ATOM 773 C CA . ARG A 1 94 ? -17.348 -0.336 6.864 1.00 81.00 94 ARG A CA 1
ATOM 774 C C . ARG A 1 94 ? -17.320 -1.858 6.982 1.00 81.00 94 ARG A C 1
ATOM 776 O O . ARG A 1 94 ? -16.310 -2.478 6.664 1.00 81.00 94 ARG A O 1
ATOM 783 N N . LEU A 1 95 ? -18.421 -2.448 7.435 1.00 83.62 95 LEU A N 1
ATOM 784 C CA . LEU A 1 95 ? -18.657 -3.889 7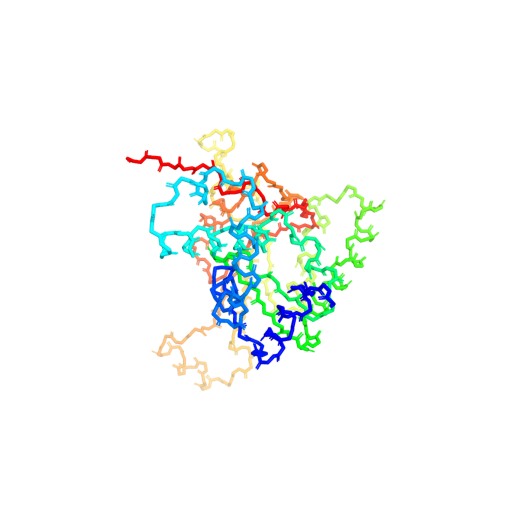.414 1.00 83.62 95 LEU A CA 1
ATOM 785 C C . LEU A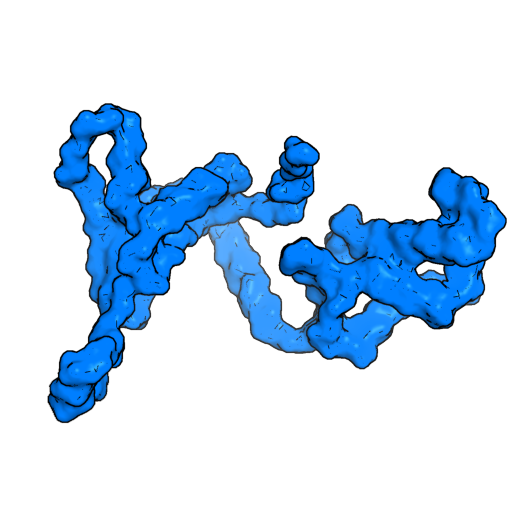 1 95 ? -19.618 -4.207 6.263 1.00 83.62 95 LEU A C 1
ATOM 787 O O . LEU A 1 95 ? -20.536 -3.427 5.998 1.00 83.62 95 LEU A O 1
ATOM 791 N N . TYR A 1 96 ? -19.396 -5.336 5.598 1.00 81.50 96 TYR A N 1
ATOM 792 C CA . TYR A 1 96 ? -20.260 -5.864 4.540 1.00 81.50 96 TYR A CA 1
ATOM 793 C C . TYR A 1 96 ? -20.202 -7.396 4.521 1.00 81.50 96 TYR A C 1
ATOM 795 O O . TYR A 1 96 ? -19.239 -7.990 5.016 1.00 81.50 96 TYR A O 1
ATOM 803 N N . TYR A 1 97 ? -21.241 -8.031 3.981 1.00 83.12 97 TYR A N 1
ATOM 804 C CA . TYR A 1 97 ? -21.231 -9.453 3.633 1.00 83.12 97 TYR A CA 1
ATOM 805 C C . TYR A 1 97 ? -20.849 -9.593 2.161 1.00 83.12 97 TYR A C 1
ATOM 807 O O . TYR A 1 97 ? -21.292 -8.781 1.354 1.00 83.12 97 TYR A O 1
ATOM 815 N N . SER A 1 98 ? -20.036 -10.587 1.809 1.00 79.38 98 SER A N 1
ATOM 816 C CA . SER A 1 98 ? -19.718 -10.881 0.408 1.00 79.38 98 SER A CA 1
ATOM 817 C C . SER A 1 98 ? -19.338 -12.345 0.220 1.00 79.38 98 SER A C 1
ATOM 819 O O . SER A 1 98 ? -18.440 -12.850 0.905 1.00 79.38 98 SER A O 1
ATOM 821 N N . GLN A 1 99 ? -20.002 -13.010 -0.726 1.00 77.69 99 GLN A N 1
ATOM 822 C CA . GLN A 1 99 ? -19.700 -14.378 -1.159 1.00 77.69 99 GLN A CA 1
ATOM 823 C C . GLN A 1 99 ? -18.586 -14.469 -2.219 1.00 77.69 99 GLN A C 1
ATOM 825 O O . GLN A 1 99 ? -18.198 -15.578 -2.579 1.00 77.69 99 GLN A O 1
ATOM 830 N N . ASN A 1 100 ? -18.056 -13.345 -2.720 1.00 61.06 100 ASN A N 1
ATOM 831 C CA . ASN A 1 100 ? -17.134 -13.355 -3.859 1.00 61.06 100 ASN A CA 1
ATOM 832 C C . ASN A 1 100 ? -15.789 -14.077 -3.536 1.00 61.06 100 ASN A C 1
ATOM 834 O O . ASN A 1 100 ? -15.075 -13.647 -2.613 1.00 61.06 100 ASN A O 1
ATOM 838 N N . PRO A 1 101 ? -15.419 -15.149 -4.277 1.00 51.91 101 PRO A N 1
ATOM 839 C CA . PRO A 1 101 ? -14.195 -15.921 -4.042 1.00 51.91 101 PRO A CA 1
ATOM 840 C C . PRO A 1 101 ? -12.896 -15.161 -4.356 1.00 51.91 101 PRO A C 1
ATOM 842 O O . PRO A 1 101 ? -11.875 -15.459 -3.736 1.00 51.91 101 PRO A O 1
ATOM 845 N N . ASP A 1 102 ? -12.908 -14.131 -5.211 1.00 44.22 102 ASP A N 1
ATOM 846 C CA . ASP A 1 102 ? -11.696 -13.366 -5.571 1.00 44.22 102 ASP A CA 1
ATOM 847 C C . ASP A 1 102 ? -11.010 -12.730 -4.343 1.00 44.22 102 ASP A C 1
ATOM 849 O O . ASP A 1 102 ? -9.793 -12.528 -4.301 1.00 44.22 102 ASP A O 1
ATOM 853 N N . TYR A 1 103 ? -11.777 -12.464 -3.278 1.00 48.19 103 TYR A N 1
ATOM 854 C CA . TYR A 1 103 ? -11.259 -11.914 -2.023 1.00 48.19 103 TYR A CA 1
ATOM 855 C C . TYR A 1 103 ? -10.592 -12.963 -1.104 1.00 48.19 103 TYR A C 1
ATOM 857 O O . TYR A 1 103 ? -9.923 -12.600 -0.130 1.00 48.19 103 TYR A O 1
ATOM 865 N N . GLN A 1 104 ? -10.765 -14.263 -1.377 1.00 45.34 104 GLN A N 1
ATOM 866 C CA . GLN A 1 104 ? -10.019 -15.341 -0.710 1.00 45.34 104 GLN A CA 1
ATOM 867 C C . GLN A 1 104 ? -8.610 -15.472 -1.306 1.00 45.34 104 GLN A C 1
ATOM 869 O O . GLN A 1 104 ? -7.637 -15.516 -0.550 1.00 45.34 104 GLN A O 1
ATOM 874 N N . ILE A 1 105 ? -8.494 -15.404 -2.638 1.00 38.12 105 ILE A N 1
ATOM 875 C CA . ILE A 1 105 ? -7.233 -15.547 -3.389 1.00 38.12 105 ILE A CA 1
ATOM 876 C C . ILE A 1 105 ? -6.169 -14.556 -2.879 1.00 38.12 105 ILE A C 1
ATOM 878 O O . ILE A 1 105 ? -5.059 -14.958 -2.524 1.00 38.12 105 ILE A O 1
ATOM 882 N N . ASN A 1 106 ? -6.548 -13.284 -2.709 1.00 40.78 106 ASN A N 1
ATOM 883 C CA . ASN A 1 106 ? -5.670 -12.220 -2.199 1.00 40.78 106 ASN A CA 1
ATOM 884 C C . ASN A 1 106 ? -5.231 -12.370 -0.729 1.00 40.78 106 ASN A C 1
ATOM 886 O O . ASN A 1 106 ? -4.320 -11.665 -0.300 1.00 40.78 106 ASN A O 1
ATOM 890 N N . ASN A 1 107 ? -5.863 -13.236 0.068 1.00 42.19 107 ASN A N 1
ATOM 891 C CA . ASN A 1 107 ? -5.449 -13.470 1.453 1.00 42.19 107 ASN A CA 1
ATOM 892 C C . ASN A 1 107 ? -4.671 -14.778 1.600 1.00 42.19 107 ASN A C 1
ATOM 894 O O . ASN A 1 107 ? -3.647 -14.773 2.276 1.00 42.19 107 ASN A O 1
ATOM 898 N N . GLU A 1 108 ? -5.100 -15.865 0.956 1.00 39.62 108 GLU A N 1
ATOM 899 C CA . GLU A 1 108 ? -4.473 -17.185 1.116 1.00 39.62 108 GLU A CA 1
ATOM 900 C C . GLU A 1 108 ? -3.133 -17.312 0.383 1.00 39.62 108 GLU A C 1
ATOM 902 O O . GLU A 1 108 ? -2.183 -17.879 0.925 1.00 39.62 108 GLU A O 1
ATOM 907 N N . GLN A 1 109 ? -2.992 -16.721 -0.809 1.00 41.59 109 GLN A N 1
ATOM 908 C CA . GLN A 1 109 ? -1.686 -16.659 -1.477 1.00 41.59 109 GLN A CA 1
ATOM 909 C C . GLN A 1 109 ? -0.709 -15.782 -0.683 1.00 41.59 109 GLN A C 1
ATOM 911 O O . GLN A 1 109 ? 0.441 -16.162 -0.466 1.00 41.59 109 GLN A O 1
ATOM 916 N N . VAL A 1 110 ? -1.189 -14.652 -0.153 1.00 40.66 110 VAL A N 1
ATOM 917 C CA . VAL A 1 110 ? -0.390 -13.743 0.680 1.00 40.66 110 VAL A CA 1
ATOM 918 C C . VAL A 1 110 ? -0.012 -14.381 2.024 1.00 40.66 110 VAL A C 1
ATOM 920 O O . VAL A 1 110 ? 1.106 -14.164 2.485 1.00 40.66 110 VAL A O 1
ATOM 923 N N . THR A 1 111 ? -0.864 -15.192 2.663 1.00 39.94 111 THR A N 1
ATOM 924 C CA . THR A 1 111 ? -0.480 -15.926 3.886 1.00 39.94 111 THR A CA 1
ATOM 925 C C . THR A 1 111 ? 0.457 -17.095 3.603 1.00 39.94 111 THR A C 1
ATOM 927 O O . THR A 1 111 ? 1.371 -17.314 4.393 1.00 39.94 111 THR A O 1
ATOM 930 N N . ASN A 1 112 ? 0.316 -17.803 2.481 1.00 37.25 112 ASN A N 1
ATOM 931 C CA . ASN A 1 112 ? 1.255 -18.865 2.107 1.00 37.25 112 ASN A CA 1
ATOM 932 C C . ASN A 1 112 ? 2.643 -18.315 1.739 1.00 37.25 112 ASN A C 1
ATOM 934 O O . ASN A 1 112 ? 3.651 -18.886 2.156 1.00 37.25 112 ASN A O 1
ATOM 938 N N . LEU A 1 113 ? 2.711 -17.161 1.065 1.00 41.56 113 LEU A N 1
ATOM 939 C CA . LEU A 1 113 ? 3.965 -16.427 0.862 1.00 41.56 113 LEU A CA 1
ATOM 940 C C . LEU A 1 113 ? 4.546 -15.936 2.199 1.00 41.56 113 LEU A C 1
ATOM 942 O O . LEU A 1 113 ? 5.710 -16.207 2.482 1.00 41.56 113 LEU A O 1
ATOM 946 N N . LYS A 1 114 ? 3.739 -15.325 3.082 1.00 38.97 114 LYS A N 1
ATOM 947 C CA . LYS A 1 114 ? 4.177 -14.932 4.440 1.00 38.97 114 LYS A CA 1
ATOM 948 C C . LYS A 1 114 ? 4.711 -16.108 5.264 1.00 38.97 114 LYS A C 1
ATOM 950 O O . LYS A 1 114 ? 5.673 -15.932 6.003 1.00 38.97 114 LYS A O 1
ATOM 955 N N . ASN A 1 115 ? 4.121 -17.297 5.153 1.00 40.66 115 ASN A N 1
ATOM 956 C CA . ASN A 1 115 ? 4.544 -18.484 5.905 1.00 40.66 115 ASN A CA 1
ATOM 957 C C . ASN A 1 115 ? 5.853 -19.107 5.378 1.00 40.66 115 ASN A C 1
ATOM 959 O O . ASN A 1 115 ? 6.533 -19.781 6.149 1.00 40.66 115 ASN A O 1
ATOM 963 N N . LYS A 1 116 ? 6.233 -18.854 4.114 1.00 41.19 116 LYS A N 1
ATOM 964 C CA . LYS A 1 116 ? 7.602 -19.095 3.617 1.00 41.19 116 LYS A CA 1
ATOM 965 C C . LYS A 1 116 ? 8.564 -17.995 4.088 1.00 41.19 116 LYS A C 1
ATOM 967 O O . LYS A 1 116 ? 9.556 -18.284 4.745 1.00 41.19 116 LYS A O 1
ATOM 972 N N . VAL A 1 117 ? 8.208 -16.727 3.858 1.00 44.75 117 VAL A N 1
ATOM 973 C CA . VAL A 1 117 ? 9.056 -15.549 4.153 1.00 44.75 117 VAL A CA 1
ATOM 974 C C . VAL A 1 117 ? 9.313 -15.326 5.660 1.00 44.75 117 VAL A C 1
ATOM 976 O O . VAL A 1 117 ? 10.235 -14.616 6.050 1.00 44.75 117 VAL A O 1
ATOM 979 N N . SER A 1 118 ? 8.519 -15.934 6.547 1.00 46.22 118 SER A N 1
ATOM 980 C CA . SER A 1 118 ? 8.715 -15.855 8.008 1.00 46.22 118 SER A CA 1
ATOM 981 C C . SER A 1 118 ? 9.648 -16.925 8.585 1.00 46.22 118 SER A C 1
ATOM 983 O O . SER A 1 118 ? 9.944 -16.873 9.780 1.00 46.22 118 SER A O 1
ATOM 985 N N . LYS A 1 119 ? 10.123 -17.873 7.765 1.00 44.78 119 LYS A N 1
ATOM 986 C CA . LYS A 1 119 ? 11.126 -18.882 8.149 1.00 44.78 119 LYS A CA 1
ATOM 987 C C . LYS A 1 119 ? 12.465 -18.709 7.409 1.00 44.78 119 LYS A C 1
ATOM 989 O O . LYS A 1 119 ? 13.502 -19.007 7.997 1.00 44.78 119 LYS A O 1
ATOM 994 N N . GLU A 1 120 ? 12.448 -18.122 6.205 1.00 48.59 120 GLU A N 1
ATOM 995 C CA . GLU A 1 120 ? 13.609 -17.691 5.401 1.00 48.59 120 GLU A CA 1
ATOM 996 C C . GLU A 1 120 ? 13.317 -16.301 4.766 1.00 48.59 120 GLU A C 1
ATOM 998 O O . GLU A 1 120 ? 12.223 -16.119 4.251 1.00 48.59 120 GLU A O 1
ATOM 1003 N N . ASN A 1 121 ? 14.187 -15.280 4.688 1.00 51.94 121 ASN A N 1
ATOM 1004 C CA . ASN A 1 121 ? 15.571 -15.089 5.155 1.00 51.94 121 ASN A CA 1
ATOM 1005 C C . ASN A 1 121 ? 15.931 -13.566 5.229 1.00 51.94 121 ASN A C 1
ATOM 1007 O O . ASN A 1 121 ? 15.049 -12.722 5.065 1.00 51.94 121 ASN A O 1
ATOM 1011 N N . ASN A 1 122 ? 17.207 -13.182 5.431 1.00 64.44 122 ASN A N 1
ATOM 1012 C CA . ASN A 1 122 ? 17.684 -11.798 5.190 1.00 64.44 122 ASN A CA 1
ATOM 1013 C C . ASN A 1 122 ? 17.715 -11.478 3.679 1.00 64.44 122 ASN A C 1
ATOM 1015 O O . ASN A 1 122 ? 18.775 -11.563 3.066 1.00 64.44 122 ASN A O 1
ATOM 1019 N N . ILE A 1 123 ? 16.579 -11.093 3.090 1.00 70.69 123 ILE A N 1
ATOM 1020 C CA . ILE A 1 123 ? 16.530 -10.678 1.677 1.00 70.69 123 ILE A CA 1
ATOM 1021 C C . ILE A 1 123 ? 17.352 -9.390 1.496 1.00 70.69 123 ILE A C 1
ATOM 1023 O O . ILE A 1 123 ? 17.109 -8.366 2.148 1.00 70.69 123 ILE A O 1
ATOM 1027 N N . THR A 1 124 ? 18.351 -9.463 0.625 1.00 80.00 124 THR A N 1
ATOM 1028 C CA . THR A 1 124 ? 19.234 -8.364 0.238 1.00 80.00 124 THR A CA 1
ATOM 1029 C C . THR A 1 124 ? 18.525 -7.384 -0.703 1.00 80.00 124 THR A C 1
ATOM 1031 O O . THR A 1 124 ? 17.373 -7.563 -1.088 1.00 80.00 124 THR A O 1
ATOM 1034 N N . GLU A 1 125 ? 19.196 -6.286 -1.056 1.00 75.88 125 GLU A N 1
ATOM 1035 C CA . GLU A 1 125 ? 18.651 -5.386 -2.084 1.00 75.88 125 GLU A CA 1
ATOM 1036 C C . GLU A 1 125 ? 18.754 -6.005 -3.479 1.00 75.88 125 GLU A C 1
ATOM 1038 O O . GLU A 1 125 ? 17.861 -5.822 -4.293 1.00 75.88 125 GLU A O 1
ATOM 1043 N N . GLU A 1 126 ? 19.819 -6.769 -3.722 1.00 80.88 126 GLU A N 1
ATOM 1044 C CA . GLU A 1 126 ? 20.139 -7.378 -5.013 1.00 80.88 126 GLU A CA 1
ATOM 1045 C C . GLU A 1 126 ? 19.114 -8.457 -5.383 1.00 80.88 126 GLU A C 1
ATOM 1047 O O . GLU A 1 126 ? 18.509 -8.376 -6.445 1.00 80.88 126 GLU A O 1
ATOM 1052 N N . GLU A 1 127 ? 18.763 -9.346 -4.448 1.00 84.00 127 GLU A N 1
ATOM 1053 C CA . GLU A 1 127 ? 17.663 -10.312 -4.629 1.00 84.00 127 GLU A CA 1
ATOM 1054 C C . GLU A 1 127 ? 16.301 -9.623 -4.863 1.00 84.00 127 GLU A C 1
ATOM 1056 O O . GLU A 1 127 ? 15.449 -10.133 -5.590 1.00 84.00 127 GLU A O 1
ATOM 1061 N N . ALA A 1 128 ? 16.069 -8.445 -4.267 1.00 84.94 128 ALA A N 1
ATOM 1062 C CA . ALA A 1 128 ? 14.846 -7.675 -4.508 1.00 84.94 128 ALA A CA 1
ATOM 1063 C C . ALA A 1 128 ? 14.823 -7.041 -5.911 1.00 84.94 128 ALA A C 1
ATOM 1065 O O . ALA A 1 128 ? 13.751 -6.923 -6.509 1.00 84.94 128 ALA A O 1
ATOM 1066 N N . TYR A 1 129 ? 15.990 -6.651 -6.429 1.00 87.62 129 TYR A N 1
ATOM 1067 C CA . TYR A 1 129 ? 16.165 -6.169 -7.796 1.00 87.62 129 TYR A CA 1
ATOM 1068 C C . TYR A 1 129 ? 16.002 -7.297 -8.826 1.00 87.62 129 TYR A C 1
ATOM 1070 O O . TYR A 1 129 ? 15.251 -7.112 -9.777 1.00 87.62 129 TYR A O 1
ATOM 1078 N N . GLU A 1 130 ? 16.592 -8.477 -8.604 1.00 88.94 130 GLU A N 1
ATOM 1079 C CA . GLU A 1 130 ? 16.432 -9.654 -9.480 1.00 88.94 130 GLU A CA 1
ATOM 1080 C C . GLU A 1 130 ? 14.957 -10.069 -9.628 1.00 88.94 130 GLU A C 1
ATOM 1082 O O . GLU A 1 130 ? 14.465 -10.299 -10.734 1.00 88.94 130 GLU A O 1
ATOM 1087 N N . VAL A 1 131 ? 14.206 -10.109 -8.519 1.00 89.19 131 VAL A N 1
ATOM 1088 C CA . VAL A 1 131 ? 12.763 -10.414 -8.543 1.00 89.19 131 VAL A CA 1
ATOM 1089 C C . VAL A 1 131 ? 11.965 -9.336 -9.290 1.00 89.19 131 VAL A C 1
ATOM 1091 O O . VAL A 1 131 ? 10.989 -9.659 -9.971 1.00 89.19 131 VAL A O 1
ATOM 1094 N N . LEU A 1 132 ? 12.364 -8.063 -9.185 1.00 91.25 132 LEU A N 1
ATOM 1095 C CA . LEU A 1 132 ? 11.729 -6.968 -9.919 1.00 91.25 132 LEU A CA 1
ATOM 1096 C C . LEU A 1 132 ? 12.026 -7.047 -11.424 1.00 91.25 132 LEU A C 1
ATOM 1098 O O . LEU A 1 132 ? 11.102 -6.884 -12.217 1.00 91.25 132 LEU A O 1
ATOM 1102 N N . GLU A 1 133 ? 13.269 -7.325 -11.817 1.00 92.62 133 GLU A N 1
ATOM 1103 C CA . GLU A 1 133 ? 13.686 -7.489 -13.216 1.00 92.62 133 GLU A CA 1
ATOM 1104 C C . GLU A 1 133 ? 12.880 -8.600 -13.903 1.00 92.62 133 GLU A C 1
ATOM 1106 O O . GLU A 1 133 ? 12.205 -8.341 -14.900 1.00 92.62 133 GLU A O 1
ATOM 1111 N N . LEU A 1 134 ? 12.823 -9.794 -13.296 1.00 92.25 134 LEU A N 1
ATOM 1112 C CA . LEU A 1 134 ? 12.042 -10.931 -13.803 1.00 92.25 134 LEU A CA 1
ATOM 1113 C C . LEU A 1 134 ? 10.550 -10.599 -13.986 1.00 92.25 134 LEU A C 1
ATOM 1115 O O . LEU A 1 134 ? 9.947 -10.971 -14.993 1.00 92.25 134 LEU A O 1
ATOM 1119 N N . TYR A 1 135 ? 9.954 -9.875 -13.035 1.00 91.38 135 TYR A N 1
ATOM 1120 C CA . TYR A 1 135 ? 8.553 -9.451 -13.112 1.00 91.38 135 TYR A CA 1
ATOM 1121 C C . TYR A 1 135 ? 8.306 -8.431 -14.237 1.00 91.38 135 TYR A C 1
ATOM 1123 O O . TYR A 1 135 ? 7.289 -8.495 -14.931 1.00 91.38 135 TYR A O 1
ATOM 1131 N N . LEU A 1 136 ? 9.225 -7.484 -14.447 1.00 92.62 136 LEU A N 1
ATOM 1132 C CA . LEU A 1 136 ? 9.105 -6.491 -15.519 1.00 92.62 136 LEU A CA 1
ATOM 1133 C C . LEU A 1 136 ? 9.327 -7.110 -16.904 1.00 92.62 136 LEU A C 1
ATOM 1135 O O . LEU A 1 136 ? 8.626 -6.736 -17.850 1.00 92.62 136 LEU A O 1
ATOM 1139 N N . ASP A 1 137 ? 10.219 -8.092 -17.011 1.00 91.88 137 ASP A N 1
ATOM 1140 C CA . ASP A 1 137 ? 10.441 -8.870 -18.229 1.00 91.88 137 ASP A CA 1
ATOM 1141 C C . ASP A 1 137 ? 9.220 -9.728 -18.599 1.00 91.88 137 ASP A C 1
ATOM 1143 O O . ASP A 1 137 ? 8.819 -9.738 -19.767 1.00 91.88 137 ASP A O 1
ATOM 1147 N N . GLU A 1 138 ? 8.558 -10.369 -17.625 1.00 92.94 138 GLU A N 1
ATOM 1148 C CA . GLU A 1 138 ? 7.297 -11.101 -17.846 1.00 92.94 138 GLU A CA 1
ATOM 1149 C C . GLU A 1 138 ? 6.180 -10.173 -18.367 1.00 92.94 138 GLU A C 1
ATOM 1151 O O . GLU A 1 138 ? 5.430 -10.532 -19.279 1.00 92.94 138 GLU A O 1
ATOM 1156 N N . LEU A 1 139 ? 6.117 -8.934 -17.864 1.00 89.12 139 LEU A N 1
ATOM 1157 C CA . LEU A 1 139 ? 5.217 -7.892 -18.374 1.00 89.12 139 LEU A CA 1
ATOM 1158 C C . LEU A 1 139 ? 5.648 -7.306 -19.735 1.00 89.12 139 LEU A C 1
ATOM 1160 O O . LEU A 1 139 ? 4.907 -6.518 -20.331 1.00 89.12 139 LEU A O 1
ATOM 1164 N N . GLY A 1 140 ? 6.828 -7.663 -20.250 1.00 90.06 140 GLY A N 1
ATOM 1165 C CA . GLY A 1 140 ? 7.385 -7.127 -21.493 1.00 90.06 140 GLY A CA 1
ATOM 1166 C C . GLY A 1 140 ? 7.786 -5.649 -21.412 1.00 90.06 140 GLY A C 1
ATOM 1167 O O . GLY A 1 140 ? 7.763 -4.952 -22.436 1.00 90.06 140 GLY A O 1
ATOM 1168 N N . ILE A 1 141 ? 8.118 -5.166 -20.211 1.00 93.88 141 ILE A N 1
ATOM 1169 C CA . ILE A 1 141 ? 8.552 -3.796 -19.924 1.00 93.88 141 ILE A CA 1
ATOM 1170 C C . ILE A 1 141 ? 10.078 -3.730 -20.040 1.00 93.88 141 ILE A C 1
ATOM 1172 O O . ILE A 1 141 ? 10.801 -4.344 -19.260 1.00 93.88 141 ILE A O 1
ATOM 1176 N N . TYR A 1 142 ? 10.580 -2.920 -20.976 1.00 94.94 142 TYR A N 1
ATOM 1177 C CA . TYR A 1 142 ? 12.015 -2.649 -21.087 1.00 94.94 142 TYR A CA 1
ATOM 1178 C C . TYR A 1 142 ? 12.471 -1.890 -19.843 1.00 94.94 142 TYR A C 1
ATOM 1180 O O . TYR A 1 142 ? 12.010 -0.770 -19.627 1.00 94.94 142 TYR A O 1
ATOM 1188 N N . ASN A 1 143 ? 13.330 -2.482 -19.021 1.00 95.06 143 ASN A N 1
ATOM 1189 C CA . ASN A 1 143 ? 13.625 -1.980 -17.683 1.00 95.06 143 ASN A CA 1
ATOM 1190 C C . ASN A 1 143 ? 15.136 -1.840 -17.423 1.00 95.06 143 ASN A C 1
ATOM 1192 O O . ASN A 1 143 ? 15.951 -2.350 -18.189 1.00 95.06 143 ASN A O 1
ATOM 1196 N N . MET A 1 144 ? 15.508 -1.037 -16.420 1.00 93.75 144 MET A N 1
ATOM 1197 C CA . MET A 1 144 ? 16.905 -0.736 -16.089 1.00 93.75 144 MET A CA 1
ATOM 1198 C C . MET A 1 144 ? 17.050 -0.178 -14.663 1.00 93.75 144 MET A C 1
ATOM 1200 O O . MET A 1 144 ? 16.331 0.747 -14.276 1.00 93.75 144 MET A O 1
ATOM 1204 N N . GLN A 1 145 ? 18.049 -0.663 -13.922 1.00 91.38 145 GLN A N 1
ATOM 1205 C CA . GLN A 1 145 ? 18.490 -0.078 -12.649 1.00 91.38 145 GLN A CA 1
ATOM 1206 C C . GLN A 1 145 ? 19.177 1.280 -12.851 1.00 91.38 145 GLN A C 1
ATOM 1208 O O . GLN A 1 145 ? 20.056 1.414 -13.711 1.00 91.38 145 GLN A O 1
ATOM 1213 N N . ILE A 1 146 ? 18.879 2.272 -12.007 1.00 86.75 146 ILE A N 1
ATOM 1214 C CA . ILE A 1 146 ? 19.661 3.512 -11.967 1.00 86.75 146 ILE A CA 1
ATOM 1215 C C . ILE A 1 146 ? 20.844 3.344 -11.009 1.00 86.75 146 ILE A C 1
ATOM 1217 O O . ILE A 1 146 ? 20.700 3.176 -9.803 1.00 86.75 146 ILE A O 1
ATOM 1221 N N . LYS A 1 147 ? 22.063 3.440 -11.543 1.00 77.94 147 LYS A N 1
ATOM 1222 C CA . LYS A 1 147 ? 23.292 3.316 -10.748 1.00 77.94 147 LYS A CA 1
ATOM 1223 C C . LYS A 1 147 ? 23.626 4.643 -10.054 1.00 77.94 147 LYS A C 1
ATOM 1225 O O . LYS A 1 147 ? 24.249 5.521 -10.647 1.00 77.94 147 LYS A O 1
ATOM 1230 N N . HIS A 1 148 ? 23.277 4.758 -8.770 1.00 66.88 148 HIS A N 1
ATOM 1231 C CA . HIS A 1 148 ? 23.511 5.949 -7.925 1.00 66.88 148 HIS A CA 1
ATOM 1232 C C . HIS A 1 148 ? 24.982 6.417 -7.882 1.00 66.88 148 HIS A C 1
ATOM 1234 O O . HIS A 1 148 ? 25.254 7.583 -7.600 1.00 66.88 148 HIS A O 1
ATOM 1240 N N . ASN A 1 149 ? 25.936 5.538 -8.209 1.00 61.78 149 ASN A N 1
ATOM 1241 C CA . ASN A 1 149 ? 27.379 5.814 -8.213 1.00 61.78 149 ASN A CA 1
ATOM 1242 C C . ASN A 1 149 ? 27.819 6.884 -9.234 1.00 61.78 149 ASN A C 1
ATOM 1244 O O . ASN A 1 149 ? 28.927 7.403 -9.123 1.00 61.78 149 ASN A O 1
ATOM 1248 N N . PHE A 1 150 ? 26.974 7.234 -10.212 1.00 59.44 150 PHE A N 1
ATOM 1249 C CA . PHE A 1 150 ? 27.241 8.325 -11.161 1.00 59.44 150 PHE A CA 1
ATOM 1250 C C . PHE A 1 150 ? 26.779 9.706 -10.652 1.00 59.44 150 PHE A C 1
ATOM 1252 O O . PHE A 1 150 ? 27.133 10.732 -11.237 1.00 59.44 150 PHE A O 1
ATOM 1259 N N . SER A 1 151 ? 26.014 9.760 -9.557 1.00 61.97 151 SER A N 1
ATOM 1260 C CA . SER A 1 151 ? 25.424 10.998 -9.042 1.00 61.97 151 SER A CA 1
ATOM 1261 C C . SER A 1 151 ? 26.433 11.796 -8.204 1.00 61.97 151 SER A C 1
ATOM 1263 O O . SER A 1 151 ? 26.834 11.406 -7.107 1.00 61.97 151 SER A O 1
ATOM 1265 N N . SER A 1 152 ? 26.849 12.955 -8.718 1.00 59.34 152 SER A N 1
ATOM 1266 C CA . SER A 1 152 ? 27.818 13.848 -8.066 1.00 59.34 152 SER A CA 1
ATOM 1267 C C . SER A 1 152 ? 27.281 14.391 -6.728 1.00 59.34 152 SER A C 1
ATOM 1269 O O . SER A 1 152 ? 26.346 15.189 -6.721 1.00 59.34 152 SER A O 1
ATOM 1271 N N . ASN A 1 153 ? 27.903 13.998 -5.606 1.00 59.69 153 ASN A N 1
ATOM 1272 C CA . ASN A 1 153 ? 27.569 14.394 -4.220 1.00 59.69 153 ASN A CA 1
ATOM 1273 C C . ASN A 1 153 ? 27.856 15.890 -3.921 1.00 59.69 153 ASN A C 1
ATOM 1275 O O . ASN A 1 153 ? 28.605 16.236 -3.008 1.00 59.69 153 ASN A O 1
ATOM 1279 N N . LYS A 1 154 ? 27.266 16.816 -4.687 1.00 58.59 154 LYS A N 1
ATOM 1280 C CA . LYS A 1 154 ? 27.479 18.269 -4.534 1.00 58.59 154 LYS A CA 1
ATOM 1281 C C . LYS A 1 154 ? 26.822 18.876 -3.288 1.00 58.59 154 LYS A C 1
ATOM 1283 O O . LYS A 1 154 ? 27.144 20.008 -2.947 1.00 58.59 154 LYS A O 1
ATOM 1288 N N . GLN A 1 155 ? 25.908 18.157 -2.631 1.00 57.22 155 GLN A N 1
ATOM 1289 C CA . GLN A 1 155 ? 25.134 18.641 -1.476 1.00 57.22 155 GLN A CA 1
ATOM 1290 C C . GLN A 1 155 ? 25.337 17.793 -0.201 1.00 57.22 155 GLN A C 1
ATOM 1292 O O . GLN A 1 155 ? 24.580 17.925 0.757 1.00 57.22 155 GLN A O 1
ATOM 1297 N N . GLY A 1 156 ? 26.390 16.968 -0.155 1.00 56.94 156 GLY A N 1
ATOM 1298 C CA . GLY A 1 156 ? 26.753 16.170 1.022 1.00 56.94 156 GLY A CA 1
ATOM 1299 C C . GLY A 1 156 ? 26.115 14.777 1.078 1.00 56.94 156 GLY A C 1
ATOM 1300 O O . GLY A 1 156 ? 25.320 14.382 0.229 1.00 56.94 156 GLY A O 1
ATOM 1301 N N . ALA A 1 157 ? 26.515 13.988 2.078 1.00 53.59 157 ALA A N 1
ATOM 1302 C CA . ALA A 1 157 ? 26.066 12.606 2.218 1.00 53.59 157 ALA A CA 1
ATOM 1303 C C . ALA A 1 157 ? 24.547 12.530 2.457 1.00 53.59 157 ALA A C 1
ATOM 1305 O O . ALA A 1 157 ? 24.021 13.170 3.364 1.00 53.59 157 ALA A O 1
ATOM 1306 N N . GLY A 1 158 ? 23.852 11.728 1.647 1.00 57.66 158 GLY A N 1
ATOM 1307 C CA . GLY A 1 158 ? 22.401 11.545 1.738 1.00 57.66 158 GLY A CA 1
ATOM 1308 C C . GLY A 1 158 ? 21.560 12.510 0.894 1.00 57.66 158 GLY A C 1
ATOM 1309 O O . GLY A 1 158 ? 20.357 12.301 0.805 1.00 57.66 158 GLY A O 1
ATOM 1310 N N . SER A 1 159 ? 22.139 13.504 0.204 1.00 59.34 159 SER A N 1
ATOM 1311 C CA . SER A 1 159 ? 21.357 14.357 -0.713 1.00 59.34 159 SER A CA 1
ATOM 1312 C C . SER A 1 159 ? 20.844 13.594 -1.939 1.00 59.34 159 SER A C 1
ATOM 1314 O O . SER A 1 159 ? 19.739 13.839 -2.417 1.00 59.34 159 SER A O 1
ATOM 1316 N N . ASN A 1 160 ? 21.637 12.640 -2.439 1.00 67.06 160 ASN A N 1
ATOM 1317 C CA . ASN A 1 160 ? 21.361 11.934 -3.692 1.00 67.06 160 ASN A CA 1
ATOM 1318 C C . ASN A 1 160 ? 20.108 11.040 -3.662 1.00 67.06 160 ASN A C 1
ATOM 1320 O O . ASN A 1 160 ? 19.618 10.667 -4.724 1.00 67.06 160 ASN A O 1
ATOM 1324 N N . ILE A 1 161 ? 19.569 10.718 -2.480 1.00 68.44 161 ILE A N 1
ATOM 1325 C CA . ILE A 1 161 ? 18.397 9.835 -2.325 1.00 68.44 161 ILE A CA 1
ATOM 1326 C C . ILE A 1 161 ? 17.093 10.461 -2.866 1.00 68.44 161 ILE A C 1
ATOM 1328 O O . ILE A 1 161 ? 16.109 9.754 -3.068 1.00 68.44 161 ILE A O 1
ATOM 1332 N N . TRP A 1 162 ? 17.096 11.776 -3.118 1.00 75.25 162 TRP A N 1
ATOM 1333 C CA . TRP A 1 162 ? 15.962 12.557 -3.636 1.00 75.25 162 TRP A CA 1
ATOM 1334 C C . TRP A 1 162 ? 16.097 12.938 -5.122 1.00 75.25 162 TRP A C 1
ATOM 1336 O O . TRP A 1 162 ? 15.324 13.759 -5.614 1.00 75.25 162 TRP A O 1
ATOM 1346 N N . LEU A 1 163 ? 17.120 12.429 -5.823 1.00 77.06 163 LEU A N 1
ATOM 1347 C CA . LEU A 1 163 ? 17.417 12.833 -7.205 1.00 77.06 163 LEU A CA 1
ATOM 1348 C C . LEU A 1 163 ? 16.741 11.955 -8.259 1.00 77.06 163 LEU A C 1
ATOM 1350 O O . LEU A 1 163 ? 16.410 12.447 -9.337 1.00 77.06 163 LEU A O 1
ATOM 1354 N N . HIS A 1 164 ? 16.606 10.658 -7.994 1.00 82.81 164 HIS A N 1
ATOM 1355 C CA . HIS A 1 164 ? 16.142 9.674 -8.965 1.00 82.81 164 HIS A CA 1
ATOM 1356 C C . HIS A 1 164 ? 15.677 8.389 -8.261 1.00 82.81 164 HIS A C 1
ATOM 1358 O O . HIS A 1 164 ? 16.153 8.112 -7.159 1.00 82.81 164 HIS A O 1
ATOM 1364 N N . PRO A 1 165 ? 14.777 7.604 -8.881 1.00 90.38 165 PRO A N 1
ATOM 1365 C CA . PRO A 1 165 ? 14.358 6.307 -8.355 1.00 90.38 165 PRO A CA 1
ATOM 1366 C C . PRO A 1 165 ? 15.491 5.278 -8.476 1.00 90.38 165 PRO A C 1
ATOM 1368 O O . PRO A 1 165 ? 16.508 5.534 -9.129 1.00 90.38 165 PRO A O 1
ATOM 1371 N N . ASP A 1 166 ? 15.288 4.102 -7.887 1.00 90.19 166 ASP A N 1
ATOM 1372 C CA . ASP A 1 166 ? 16.254 2.999 -7.921 1.00 90.19 166 ASP A CA 1
ATOM 1373 C C . ASP A 1 166 ? 16.156 2.193 -9.243 1.00 90.19 166 ASP A C 1
ATOM 1375 O O . ASP A 1 166 ? 17.162 1.724 -9.779 1.00 90.19 166 ASP A O 1
ATOM 1379 N N . TRP A 1 167 ? 14.952 2.076 -9.827 1.00 93.56 167 TRP A N 1
ATOM 1380 C CA . TRP A 1 167 ? 14.696 1.381 -11.102 1.00 93.56 167 TRP A CA 1
ATOM 1381 C C . TRP A 1 167 ? 13.726 2.150 -12.006 1.00 93.56 167 TRP A C 1
ATOM 1383 O O . TRP A 1 167 ? 12.849 2.879 -11.531 1.00 93.56 167 TRP A O 1
ATOM 1393 N N . VAL A 1 168 ? 13.829 1.942 -13.321 1.00 95.50 168 VAL A N 1
ATOM 1394 C CA . VAL A 1 168 ? 12.920 2.513 -14.330 1.00 95.50 168 VAL A CA 1
ATOM 1395 C C . VAL A 1 168 ? 12.485 1.487 -15.371 1.00 95.50 168 VAL A C 1
ATOM 1397 O O . VAL A 1 168 ? 13.168 0.494 -15.607 1.00 95.50 168 VAL A O 1
ATOM 1400 N N . GLY A 1 169 ? 11.341 1.735 -16.011 1.00 96.00 169 GLY A N 1
ATOM 1401 C CA . GLY A 1 169 ? 10.796 0.889 -17.070 1.00 96.00 169 GLY A CA 1
ATOM 1402 C C . GLY A 1 169 ? 10.061 1.665 -18.164 1.00 96.00 169 GLY A C 1
ATOM 1403 O O . GLY A 1 169 ? 9.535 2.755 -17.939 1.00 96.00 169 GLY A O 1
ATOM 1404 N N . MET A 1 170 ? 9.997 1.087 -19.361 1.00 95.81 170 MET A N 1
ATOM 1405 C CA . MET A 1 170 ? 9.276 1.607 -20.518 1.00 95.81 170 MET A CA 1
ATOM 1406 C C . MET A 1 170 ? 8.419 0.509 -21.160 1.00 95.81 170 MET A C 1
ATOM 1408 O O . MET A 1 170 ? 8.917 -0.450 -21.749 1.00 95.81 170 MET A O 1
ATOM 1412 N N . GLU A 1 171 ? 7.104 0.691 -21.095 1.00 93.81 171 GLU A N 1
ATOM 1413 C CA . GLU A 1 171 ? 6.116 -0.141 -21.784 1.00 93.81 171 GLU A CA 1
ATOM 1414 C C . GLU A 1 171 ? 5.837 0.455 -23.170 1.00 93.81 171 GLU A C 1
ATOM 1416 O O . GLU A 1 171 ? 5.360 1.587 -23.276 1.00 93.81 171 GLU A O 1
ATOM 1421 N N . VAL A 1 172 ? 6.104 -0.292 -24.245 1.00 91.00 172 VAL A N 1
ATOM 1422 C CA . VAL A 1 172 ? 5.880 0.165 -25.629 1.00 91.00 172 VAL A CA 1
ATOM 1423 C C . VAL A 1 172 ? 4.467 -0.209 -26.089 1.00 91.00 172 VAL A C 1
ATOM 1425 O O . VAL A 1 172 ? 4.218 -1.323 -26.555 1.00 91.00 172 VAL A O 1
ATOM 1428 N N . LEU A 1 173 ? 3.535 0.744 -26.001 1.00 88.12 173 LEU A N 1
ATOM 1429 C CA . LEU A 1 173 ? 2.113 0.538 -26.314 1.00 88.12 173 LEU A CA 1
ATOM 1430 C C . LEU A 1 173 ? 1.861 0.233 -27.796 1.00 88.12 173 LEU A C 1
ATOM 1432 O O . LEU A 1 173 ? 0.951 -0.520 -28.141 1.00 88.12 173 LEU A O 1
ATOM 1436 N N . ASN A 1 174 ? 2.685 0.793 -28.684 1.00 84.44 174 ASN A N 1
ATOM 1437 C CA . ASN A 1 174 ? 2.512 0.666 -30.129 1.00 84.44 174 ASN A CA 1
ATOM 1438 C C . ASN A 1 174 ? 3.121 -0.618 -30.736 1.00 84.44 174 ASN A C 1
ATOM 1440 O O . ASN A 1 174 ? 3.112 -0.777 -31.959 1.00 84.44 174 ASN A O 1
ATOM 1444 N N . LYS A 1 175 ? 3.643 -1.551 -29.920 1.00 82.50 175 LYS A N 1
ATOM 1445 C CA . LYS A 1 175 ? 4.420 -2.723 -30.383 1.00 82.50 175 LYS A CA 1
ATOM 1446 C C . LYS A 1 175 ? 3.676 -3.567 -31.430 1.00 82.50 175 LYS A C 1
ATOM 1448 O O . LYS A 1 175 ? 4.292 -4.013 -32.393 1.00 82.50 175 LYS A O 1
ATOM 1453 N N . LYS A 1 176 ? 2.352 -3.713 -31.285 1.00 85.44 176 LYS A N 1
ATOM 1454 C CA . LYS A 1 176 ? 1.463 -4.460 -32.203 1.00 85.44 176 LYS A CA 1
ATOM 1455 C C . LYS A 1 176 ? 0.737 -3.588 -33.245 1.00 85.44 176 LYS A C 1
ATOM 1457 O O . LYS A 1 176 ? -0.076 -4.108 -34.000 1.00 85.44 176 LYS A O 1
ATOM 1462 N N . TRP A 1 177 ? 0.967 -2.273 -33.280 1.00 87.56 177 TRP A N 1
ATOM 1463 C CA . TRP A 1 177 ? 0.265 -1.375 -34.207 1.00 87.56 177 TRP A CA 1
ATOM 1464 C C . TRP A 1 177 ? 0.848 -1.457 -35.620 1.00 87.56 177 TRP A C 1
ATOM 1466 O O . TRP A 1 177 ? 2.071 -1.520 -35.797 1.00 87.56 177 TRP A O 1
ATOM 1476 N N . SER A 1 178 ? -0.032 -1.391 -36.623 1.00 88.62 178 SER A N 1
ATOM 1477 C CA . SER A 1 178 ? 0.364 -1.245 -38.025 1.00 88.62 178 SER A CA 1
ATOM 1478 C C . SER A 1 178 ? 1.067 0.105 -38.262 1.00 88.62 178 SER A C 1
ATOM 1480 O O . SER A 1 178 ? 0.851 1.046 -37.489 1.00 88.62 178 SER A O 1
ATOM 1482 N N . PRO A 1 179 ? 1.892 0.236 -39.322 1.00 88.12 179 PRO A N 1
ATOM 1483 C CA . PRO A 1 179 ? 2.574 1.493 -39.643 1.00 88.12 179 PRO A CA 1
ATOM 1484 C C . PRO A 1 179 ? 1.613 2.686 -39.735 1.00 88.12 179 PRO A C 1
ATOM 1486 O O . PRO A 1 179 ? 1.834 3.692 -39.073 1.00 88.12 179 PRO A O 1
ATOM 1489 N N . LEU A 1 180 ? 0.474 2.514 -40.417 1.00 88.88 180 LEU A N 1
ATOM 1490 C CA . LEU A 1 180 ? -0.558 3.546 -40.559 1.00 88.88 180 LEU A CA 1
ATOM 1491 C C . LEU A 1 180 ? -1.063 4.076 -39.203 1.00 88.88 180 LEU A C 1
ATOM 1493 O O . LEU A 1 180 ? -1.183 5.282 -39.012 1.00 88.88 180 LEU A O 1
ATOM 1497 N N . ILE A 1 181 ? -1.324 3.186 -38.237 1.00 85.56 181 ILE A N 1
ATOM 1498 C CA . ILE A 1 181 ? -1.801 3.579 -36.900 1.00 85.56 181 ILE A CA 1
ATOM 1499 C C . ILE A 1 181 ? -0.693 4.306 -36.122 1.00 85.56 181 ILE A C 1
ATOM 1501 O O . ILE A 1 181 ? -0.982 5.269 -35.411 1.00 85.56 181 ILE A O 1
ATOM 1505 N N . LYS A 1 182 ? 0.573 3.890 -36.275 1.00 85.81 182 LYS A N 1
ATOM 1506 C CA . LYS A 1 182 ? 1.730 4.583 -35.681 1.00 85.81 182 LYS A CA 1
ATOM 1507 C C . LYS A 1 182 ? 1.886 5.993 -36.247 1.00 85.81 182 LYS A C 1
ATOM 1509 O O . LYS A 1 182 ? 2.061 6.925 -35.464 1.00 85.81 182 LYS A O 1
ATOM 1514 N N . ASP A 1 183 ? 1.753 6.159 -37.560 1.00 85.75 183 ASP A N 1
ATOM 1515 C CA . ASP A 1 183 ? 1.823 7.465 -38.217 1.00 85.75 183 ASP A CA 1
ATOM 1516 C C . ASP A 1 183 ? 0.673 8.372 -37.764 1.00 85.75 183 ASP A C 1
ATOM 1518 O O . ASP A 1 183 ? 0.926 9.470 -37.269 1.00 85.75 183 ASP A O 1
ATOM 1522 N N . CYS A 1 184 ? -0.580 7.901 -37.800 1.00 84.62 184 CYS A N 1
ATOM 1523 C CA . CYS A 1 184 ? -1.719 8.653 -37.261 1.00 84.62 184 CYS A CA 1
ATOM 1524 C C . CYS A 1 184 ? -1.488 9.067 -35.798 1.00 84.62 184 CYS A C 1
ATOM 1526 O O . CYS A 1 184 ? -1.641 10.237 -35.446 1.00 84.62 184 CYS A O 1
ATOM 1528 N N . ALA A 1 185 ? -1.067 8.138 -34.938 1.00 84.06 185 ALA A N 1
ATOM 1529 C CA . ALA A 1 185 ? -0.825 8.435 -33.532 1.00 84.06 185 ALA A CA 1
ATOM 1530 C C . ALA A 1 185 ? 0.364 9.392 -33.312 1.00 84.06 185 ALA A C 1
ATOM 1532 O O . ALA A 1 185 ? 0.360 10.131 -32.330 1.00 84.06 185 ALA A O 1
ATOM 1533 N N . LYS A 1 186 ? 1.348 9.436 -34.218 1.00 81.69 186 LYS A N 1
ATOM 1534 C CA . LYS A 1 186 ? 2.422 10.440 -34.216 1.00 81.69 186 LYS A CA 1
ATOM 1535 C C . LYS A 1 186 ? 1.886 11.838 -34.546 1.00 81.69 186 LYS A C 1
ATOM 1537 O O . LYS A 1 186 ? 2.248 12.786 -33.857 1.00 81.69 186 LYS A O 1
ATOM 1542 N N . TYR A 1 187 ? 1.000 11.967 -35.539 1.00 83.19 187 TYR A N 1
ATOM 1543 C CA . TYR A 1 187 ? 0.385 13.253 -35.904 1.00 83.19 187 TYR A CA 1
ATOM 1544 C C . TYR A 1 187 ? -0.579 13.796 -34.836 1.00 83.19 187 TYR A C 1
ATOM 1546 O O . TYR A 1 187 ? -0.611 15.002 -34.611 1.00 83.19 187 TYR A O 1
ATOM 1554 N N . TYR A 1 188 ? -1.326 12.926 -34.148 1.00 81.56 188 TYR A N 1
ATOM 1555 C CA . TYR A 1 188 ? -2.309 13.324 -33.126 1.00 81.56 188 TYR A CA 1
ATOM 1556 C C . TYR A 1 188 ? -1.789 13.278 -31.675 1.00 81.56 188 TYR A C 1
ATOM 1558 O O . TYR A 1 188 ? -2.580 13.377 -30.739 1.00 81.56 188 TYR A O 1
ATOM 1566 N N . GLY A 1 189 ? -0.478 13.112 -31.452 1.00 76.06 189 GLY A N 1
ATOM 1567 C CA . GLY A 1 189 ? 0.105 13.092 -30.099 1.00 76.06 189 GLY A CA 1
ATOM 1568 C C . GLY A 1 189 ? -0.343 11.906 -29.228 1.00 76.06 189 GLY A C 1
ATOM 1569 O O . GLY A 1 189 ? -0.340 11.989 -28.000 1.00 76.06 189 GLY A O 1
ATOM 1570 N N . GLY A 1 190 ? -0.745 10.795 -29.849 1.00 75.25 190 GLY A N 1
ATOM 1571 C CA . GLY A 1 190 ? -1.153 9.575 -29.159 1.00 75.25 190 GLY A CA 1
ATOM 1572 C C . GLY A 1 190 ? -0.009 8.968 -28.343 1.00 75.25 190 GLY A C 1
ATOM 1573 O O . GLY A 1 190 ? 1.137 8.922 -28.795 1.00 75.25 190 GLY A O 1
ATOM 1574 N N . LYS A 1 191 ? -0.321 8.473 -27.137 1.00 79.00 191 LYS A N 1
ATOM 1575 C CA . LYS A 1 191 ? 0.666 7.885 -26.215 1.00 79.00 191 LYS A CA 1
ATOM 1576 C C . LYS A 1 191 ? 1.323 6.648 -26.838 1.00 79.00 191 LYS A C 1
ATOM 1578 O O . LYS A 1 191 ? 0.679 5.615 -26.990 1.00 79.00 191 LYS A O 1
ATOM 1583 N N . GLN A 1 192 ? 2.609 6.758 -27.174 1.00 82.75 192 GLN A N 1
ATOM 1584 C CA . GLN A 1 192 ? 3.390 5.676 -27.795 1.00 82.75 192 GLN A CA 1
ATOM 1585 C C . GLN A 1 192 ? 3.965 4.688 -26.768 1.00 82.75 192 GLN A C 1
ATOM 1587 O O . GLN A 1 192 ? 4.175 3.516 -27.083 1.00 82.75 192 GLN A O 1
ATOM 1592 N N . ALA A 1 193 ? 4.210 5.161 -25.545 1.00 89.81 193 ALA A N 1
ATOM 1593 C CA . ALA A 1 193 ? 4.786 4.396 -24.448 1.00 89.81 193 ALA A CA 1
ATOM 1594 C C . ALA A 1 193 ? 4.221 4.854 -23.093 1.00 89.81 193 ALA A C 1
ATOM 1596 O O . ALA A 1 193 ? 3.647 5.943 -22.994 1.00 89.81 193 ALA A O 1
ATOM 1597 N N . ARG A 1 194 ? 4.417 4.042 -22.049 1.00 92.12 194 ARG A N 1
ATOM 1598 C CA . ARG A 1 194 ? 4.280 4.457 -20.644 1.00 92.12 194 ARG A CA 1
ATOM 1599 C C . ARG A 1 194 ? 5.615 4.303 -19.932 1.00 92.12 194 ARG A C 1
ATOM 1601 O O . ARG A 1 194 ? 6.347 3.350 -20.186 1.00 92.12 194 ARG A O 1
ATOM 1608 N N . LEU A 1 195 ? 5.901 5.241 -19.036 1.00 94.44 195 LEU A N 1
ATOM 1609 C CA . LEU A 1 195 ? 7.115 5.254 -18.225 1.00 94.44 195 LEU A CA 1
ATOM 1610 C C . LEU A 1 195 ? 6.789 4.806 -16.803 1.00 94.44 195 LEU A C 1
ATOM 1612 O O . LEU A 1 195 ? 5.812 5.270 -16.216 1.00 94.44 195 LEU A O 1
ATOM 1616 N N . TRP A 1 196 ? 7.620 3.926 -16.273 1.00 95.88 196 TRP A N 1
ATOM 1617 C CA . TRP A 1 196 ? 7.498 3.315 -14.960 1.00 95.88 196 TRP A CA 1
ATOM 1618 C C . TRP A 1 196 ? 8.727 3.691 -14.134 1.00 95.88 196 TRP A C 1
ATOM 1620 O O . TRP A 1 196 ? 9.836 3.752 -14.670 1.00 95.88 196 TRP A O 1
ATOM 1630 N N . SER A 1 197 ? 8.547 3.909 -12.839 1.00 95.69 197 SER A N 1
ATOM 1631 C CA . SER A 1 197 ? 9.641 4.095 -11.888 1.00 95.69 197 SER A CA 1
ATOM 1632 C C . SER A 1 197 ? 9.360 3.343 -10.597 1.00 95.69 197 SER A C 1
ATOM 1634 O O . SER A 1 197 ? 8.215 3.253 -10.148 1.00 95.69 197 SER A O 1
ATOM 1636 N N . PHE A 1 198 ? 10.418 2.806 -10.000 1.00 94.38 198 PHE A N 1
ATOM 1637 C CA . PHE A 1 198 ? 10.339 1.989 -8.800 1.00 94.38 198 PHE A CA 1
ATOM 1638 C C . PHE A 1 198 ? 11.372 2.480 -7.792 1.00 94.38 198 PHE A C 1
ATOM 1640 O O . PHE A 1 198 ? 12.566 2.549 -8.078 1.00 94.38 198 PHE A O 1
ATOM 1647 N N . GLU A 1 199 ? 10.886 2.817 -6.607 1.00 92.50 199 GLU A N 1
ATOM 1648 C CA . GLU A 1 199 ? 11.689 3.025 -5.413 1.00 92.50 199 GLU A CA 1
ATOM 1649 C C . GLU A 1 199 ? 11.691 1.697 -4.649 1.00 92.50 199 GLU A C 1
ATOM 1651 O O . GLU A 1 199 ? 10.639 1.226 -4.211 1.00 92.50 199 GLU A O 1
ATOM 1656 N N . VAL A 1 200 ? 12.848 1.058 -4.526 1.00 91.12 200 VAL A N 1
ATOM 1657 C CA . VAL A 1 200 ? 13.012 -0.266 -3.926 1.00 91.12 200 VAL A CA 1
ATOM 1658 C C . VAL A 1 200 ? 13.551 -0.110 -2.511 1.00 91.12 200 VAL A C 1
ATOM 1660 O O . VAL A 1 200 ? 14.466 0.667 -2.236 1.00 91.12 200 VAL A O 1
ATOM 1663 N N . LYS A 1 201 ? 12.961 -0.832 -1.559 1.00 89.06 201 LYS A N 1
ATOM 1664 C CA . LYS A 1 201 ? 13.389 -0.835 -0.159 1.00 89.06 201 LYS A CA 1
ATOM 1665 C C . LYS A 1 201 ? 13.432 -2.271 0.339 1.00 89.06 201 LYS A C 1
ATOM 1667 O O . LYS A 1 201 ? 12.437 -2.979 0.257 1.00 89.06 201 LYS A O 1
ATOM 1672 N N . LYS A 1 202 ? 14.556 -2.682 0.942 1.00 86.81 202 LYS A N 1
ATOM 1673 C CA . LYS A 1 202 ? 14.731 -4.019 1.552 1.00 86.81 202 LYS A CA 1
ATOM 1674 C C . LYS A 1 202 ? 13.553 -4.418 2.453 1.00 86.81 202 LYS A C 1
ATOM 1676 O O . LYS A 1 202 ? 13.117 -5.565 2.470 1.00 86.81 202 LYS A O 1
ATOM 1681 N N . LYS A 1 203 ? 13.036 -3.448 3.216 1.00 86.44 203 LYS A N 1
ATOM 1682 C CA . LYS A 1 203 ? 11.933 -3.638 4.153 1.00 86.44 203 LYS A CA 1
ATOM 1683 C C . LYS A 1 203 ? 11.134 -2.354 4.351 1.00 86.44 203 LYS A C 1
ATOM 1685 O O . LYS A 1 203 ? 11.720 -1.304 4.615 1.00 86.44 203 LYS A O 1
ATOM 1690 N N . ILE A 1 204 ? 9.808 -2.453 4.319 1.00 87.50 204 ILE A N 1
ATOM 1691 C CA . ILE A 1 204 ? 8.895 -1.371 4.707 1.00 87.50 204 ILE A CA 1
ATOM 1692 C C . ILE A 1 204 ? 8.244 -1.711 6.046 1.00 87.50 204 ILE A C 1
ATOM 1694 O O . ILE A 1 204 ? 7.736 -2.811 6.262 1.00 87.50 204 ILE A O 1
ATOM 1698 N N . SER A 1 205 ? 8.257 -0.741 6.953 1.00 84.50 205 SER A N 1
ATOM 1699 C CA . SER A 1 205 ? 7.691 -0.819 8.292 1.00 84.50 205 SER A CA 1
ATOM 1700 C C . SER A 1 205 ? 7.034 0.506 8.679 1.00 84.50 205 SER A C 1
ATOM 1702 O O . SER A 1 205 ? 7.151 1.526 8.000 1.00 84.50 205 SER A O 1
ATOM 1704 N N . ARG A 1 206 ? 6.363 0.529 9.832 1.00 77.62 206 ARG A N 1
ATOM 1705 C CA . ARG A 1 206 ? 5.745 1.749 10.374 1.00 77.62 206 ARG A CA 1
ATOM 1706 C C . ARG A 1 206 ? 6.728 2.907 10.601 1.00 77.62 206 ARG A C 1
ATOM 1708 O O . ARG A 1 206 ? 6.265 4.042 10.661 1.00 77.62 206 ARG A O 1
ATOM 1715 N N . SER A 1 207 ? 8.029 2.645 10.773 1.00 77.75 207 SER A N 1
ATOM 1716 C CA . SER A 1 207 ? 9.020 3.702 11.018 1.00 77.75 207 SER A CA 1
ATOM 1717 C C . SER A 1 207 ? 9.507 4.380 9.738 1.00 77.75 207 SER A C 1
ATOM 1719 O O . SER A 1 207 ? 9.759 5.578 9.784 1.00 77.75 207 SER A O 1
ATOM 1721 N N . ASN A 1 208 ? 9.591 3.661 8.610 1.00 80.62 208 ASN A N 1
ATOM 1722 C CA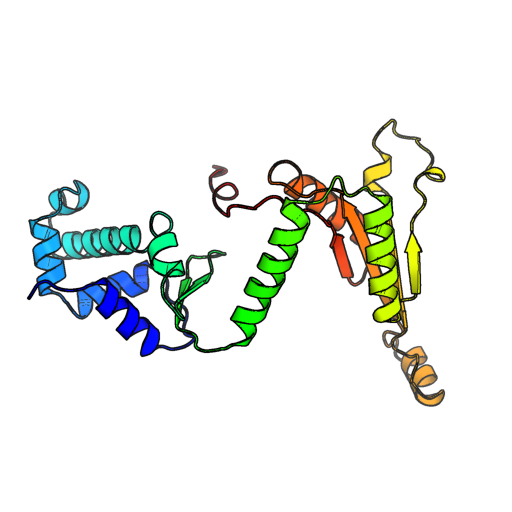 . ASN A 1 208 ? 10.110 4.201 7.346 1.00 80.62 208 ASN A CA 1
ATOM 1723 C C . ASN A 1 208 ? 9.044 4.419 6.255 1.00 80.62 208 ASN A C 1
ATOM 1725 O O . ASN A 1 208 ? 9.280 5.212 5.350 1.00 80.62 208 ASN A O 1
ATOM 1729 N N . VAL A 1 209 ? 7.846 3.820 6.353 1.00 85.88 209 VAL A N 1
ATOM 1730 C CA . VAL A 1 209 ? 6.810 3.887 5.296 1.00 85.88 209 VAL A CA 1
ATOM 1731 C C . VAL A 1 209 ? 6.476 5.310 4.843 1.00 85.88 209 VAL A C 1
ATOM 1733 O O . VAL A 1 209 ? 6.264 5.536 3.657 1.00 85.88 209 VAL A O 1
ATOM 1736 N N . ARG A 1 210 ? 6.456 6.289 5.760 1.00 84.25 210 ARG A N 1
ATOM 1737 C CA . ARG A 1 210 ? 6.183 7.694 5.418 1.00 84.25 210 ARG A CA 1
ATOM 1738 C C . ARG A 1 210 ? 7.306 8.292 4.571 1.00 84.25 210 ARG A C 1
ATOM 1740 O O . ARG A 1 210 ? 7.025 8.941 3.573 1.00 84.25 210 ARG A O 1
ATOM 1747 N N . GLU A 1 211 ? 8.549 8.093 4.993 1.00 83.62 211 GLU A N 1
ATOM 1748 C CA . GLU A 1 211 ? 9.741 8.590 4.306 1.00 83.62 211 GLU A CA 1
ATOM 1749 C C . GLU A 1 211 ? 9.881 7.928 2.935 1.00 83.62 211 GLU A C 1
ATOM 1751 O O . GLU A 1 211 ? 9.891 8.627 1.928 1.00 83.62 211 GLU A O 1
ATOM 1756 N N . SER A 1 212 ? 9.837 6.593 2.882 1.00 87.94 212 SER A N 1
ATOM 1757 C CA . SER A 1 212 ? 9.919 5.824 1.636 1.00 87.94 212 SER A CA 1
ATOM 1758 C C . SER A 1 212 ? 8.792 6.160 0.654 1.00 87.94 212 SER A C 1
ATOM 1760 O O . SER A 1 212 ? 9.029 6.204 -0.548 1.00 87.94 212 SER A O 1
ATOM 1762 N N . PHE A 1 213 ? 7.577 6.450 1.138 1.00 89.00 213 PHE A N 1
ATOM 1763 C CA . PHE A 1 213 ? 6.476 6.915 0.288 1.00 89.00 213 PHE A CA 1
ATOM 1764 C C . PHE A 1 213 ? 6.744 8.301 -0.311 1.00 89.00 213 PHE A C 1
ATOM 1766 O O . PHE A 1 213 ? 6.535 8.494 -1.506 1.00 89.00 213 PHE A O 1
ATOM 1773 N N . PHE A 1 214 ? 7.213 9.268 0.486 1.00 87.69 214 PHE A N 1
ATOM 1774 C CA . PHE A 1 214 ? 7.533 10.602 -0.035 1.00 87.69 214 PHE A CA 1
ATOM 1775 C C . PHE A 1 214 ? 8.750 10.591 -0.962 1.00 87.69 214 PHE A C 1
ATOM 1777 O O . PHE A 1 214 ? 8.759 11.331 -1.943 1.00 87.69 214 PHE A O 1
ATOM 1784 N N . GLN A 1 215 ? 9.730 9.729 -0.692 1.00 86.00 215 GLN A N 1
ATOM 1785 C CA . GLN A 1 215 ? 10.877 9.499 -1.562 1.00 86.00 215 GLN A CA 1
ATOM 1786 C C . GLN A 1 215 ? 10.416 8.948 -2.919 1.00 86.00 215 GLN A C 1
ATOM 1788 O O . GLN A 1 215 ? 10.639 9.594 -3.941 1.00 86.00 215 GLN A O 1
ATOM 1793 N N . ALA A 1 216 ? 9.643 7.853 -2.918 1.00 90.62 216 ALA A N 1
ATOM 1794 C CA . ALA A 1 216 ? 9.066 7.274 -4.129 1.00 90.62 216 ALA A CA 1
ATOM 1795 C C . ALA A 1 216 ? 8.223 8.288 -4.919 1.00 90.62 216 ALA A C 1
ATOM 1797 O O . ALA A 1 216 ? 8.358 8.377 -6.137 1.00 90.62 216 ALA A O 1
ATOM 1798 N N . LEU A 1 217 ? 7.386 9.080 -4.238 1.00 88.25 217 LEU A N 1
ATOM 1799 C CA . LEU A 1 217 ? 6.541 10.105 -4.858 1.00 88.25 217 LEU A CA 1
ATOM 1800 C C . LEU A 1 217 ? 7.366 11.226 -5.514 1.00 88.25 217 LEU A C 1
ATOM 1802 O O . LEU A 1 217 ? 7.055 11.634 -6.631 1.00 88.25 217 LEU A O 1
ATOM 1806 N N . SER A 1 218 ? 8.414 11.707 -4.837 1.00 87.12 218 SER A N 1
ATOM 1807 C CA . SER A 1 218 ? 9.325 12.733 -5.359 1.00 87.12 218 SER A CA 1
ATOM 1808 C C . SER A 1 218 ? 10.076 12.216 -6.588 1.00 87.12 218 SER A C 1
ATOM 1810 O O . SER A 1 218 ? 9.985 12.792 -7.676 1.00 87.12 218 SER A O 1
ATOM 1812 N N . ASN A 1 219 ? 10.740 11.071 -6.426 1.00 89.62 219 ASN A N 1
ATOM 1813 C CA . ASN A 1 219 ? 11.598 10.444 -7.426 1.00 89.62 219 ASN A CA 1
ATOM 1814 C C . ASN A 1 219 ? 10.818 9.949 -8.660 1.00 89.62 219 ASN A C 1
ATOM 1816 O O . ASN A 1 219 ? 11.377 9.877 -9.752 1.00 89.62 219 ASN A O 1
ATOM 1820 N N . SER A 1 220 ? 9.521 9.655 -8.511 1.00 93.38 220 SER A N 1
ATOM 1821 C CA . SER A 1 220 ? 8.639 9.159 -9.583 1.00 93.38 220 SER A CA 1
ATOM 1822 C C . SER A 1 220 ? 7.761 10.224 -10.244 1.00 93.38 220 SER A C 1
ATOM 1824 O O . SER A 1 220 ? 6.937 9.890 -11.092 1.00 93.38 220 SER A O 1
ATOM 1826 N N . SER A 1 221 ? 7.897 11.501 -9.880 1.00 88.75 221 SER A N 1
ATOM 1827 C CA . SER A 1 221 ? 6.998 12.585 -10.325 1.00 88.75 221 SER A CA 1
ATOM 1828 C C . SER A 1 221 ? 6.927 12.810 -11.849 1.00 88.75 221 SER A C 1
ATOM 1830 O O . SER A 1 221 ? 5.976 13.419 -12.337 1.00 88.75 221 SER A O 1
ATOM 1832 N N . TRP A 1 222 ? 7.901 12.297 -12.607 1.00 89.50 222 TRP A N 1
ATOM 1833 C CA . TRP A 1 222 ? 7.973 12.334 -14.075 1.00 89.50 222 TRP A CA 1
ATOM 1834 C C . TRP A 1 222 ? 7.398 11.079 -14.764 1.00 89.50 222 TRP A C 1
ATOM 1836 O O . TRP A 1 222 ? 7.198 11.082 -15.982 1.00 89.50 222 TRP A O 1
ATOM 1846 N N . ALA A 1 223 ? 7.167 9.993 -14.021 1.00 92.44 223 ALA A N 1
ATOM 1847 C CA . ALA A 1 223 ? 6.712 8.717 -14.562 1.00 92.44 223 ALA A CA 1
ATOM 1848 C C . ALA A 1 223 ? 5.182 8.672 -14.718 1.00 92.44 223 ALA A C 1
ATOM 1850 O O . ALA A 1 223 ? 4.437 9.422 -14.092 1.00 92.44 223 ALA A O 1
ATOM 1851 N N . HIS A 1 224 ? 4.691 7.754 -15.555 1.00 92.12 224 HIS A N 1
ATOM 1852 C CA . HIS A 1 224 ? 3.255 7.473 -15.656 1.00 92.12 224 HIS A CA 1
ATOM 1853 C C . HIS A 1 224 ? 2.771 6.614 -14.483 1.00 92.12 224 HIS A C 1
ATOM 1855 O O . HIS A 1 224 ? 1.633 6.771 -14.040 1.00 92.12 224 HIS A O 1
ATOM 1861 N N . TYR A 1 225 ? 3.637 5.726 -13.988 1.00 92.44 225 TYR A N 1
ATOM 1862 C CA . TYR A 1 225 ? 3.409 4.929 -12.791 1.00 92.44 225 TYR A CA 1
ATOM 1863 C C . TYR A 1 225 ? 4.658 4.937 -11.910 1.00 92.44 225 TYR A C 1
ATOM 1865 O O . TYR A 1 225 ? 5.723 4.498 -12.342 1.00 92.44 225 TYR A O 1
ATOM 1873 N N . GLY A 1 226 ? 4.509 5.426 -10.680 1.00 92.12 226 GLY A N 1
ATOM 1874 C CA . GLY A 1 226 ? 5.524 5.350 -9.635 1.00 92.12 226 GLY A CA 1
ATOM 1875 C C . GLY A 1 226 ? 5.134 4.315 -8.588 1.00 92.12 226 GLY A C 1
ATOM 1876 O O . GLY A 1 226 ? 4.022 4.371 -8.059 1.00 92.12 226 GLY A O 1
ATOM 1877 N N . TYR A 1 227 ? 6.041 3.395 -8.277 1.00 92.94 227 TYR A N 1
ATOM 1878 C CA . TYR A 1 227 ? 5.829 2.333 -7.298 1.00 92.94 227 TYR A CA 1
ATOM 1879 C C . TYR A 1 227 ? 6.857 2.392 -6.173 1.00 92.94 227 TYR A C 1
ATOM 1881 O O . TYR A 1 227 ? 8.029 2.687 -6.388 1.00 92.94 227 TYR A O 1
ATOM 1889 N N . LEU A 1 228 ? 6.407 2.046 -4.969 1.00 92.38 228 LEU A N 1
ATOM 1890 C CA . LEU A 1 228 ? 7.262 1.738 -3.830 1.00 92.38 228 LEU A CA 1
ATOM 1891 C C . LEU A 1 228 ? 7.237 0.216 -3.636 1.00 92.38 228 LEU A C 1
ATOM 1893 O O . LEU A 1 228 ? 6.178 -0.349 -3.357 1.00 92.38 228 LEU A O 1
ATOM 1897 N N . VAL A 1 229 ? 8.383 -0.437 -3.814 1.00 91.62 229 VAL A N 1
ATOM 1898 C CA . VAL A 1 229 ? 8.531 -1.899 -3.841 1.00 91.62 229 VAL A CA 1
ATOM 1899 C C . VAL A 1 229 ? 9.340 -2.359 -2.630 1.00 91.62 229 VAL A C 1
ATOM 1901 O O . VAL A 1 229 ? 10.373 -1.777 -2.307 1.00 91.62 229 VAL A O 1
ATOM 1904 N N . ALA A 1 230 ? 8.888 -3.421 -1.962 1.00 89.50 230 ALA A N 1
ATOM 1905 C CA . ALA A 1 230 ? 9.660 -4.094 -0.922 1.00 89.50 230 ALA A CA 1
ATOM 1906 C C . ALA A 1 230 ? 9.301 -5.585 -0.849 1.00 89.50 230 ALA A C 1
ATOM 1908 O O . ALA A 1 230 ? 8.109 -5.904 -0.849 1.00 89.50 230 ALA A O 1
ATOM 1909 N N . PRO A 1 231 ? 10.286 -6.495 -0.713 1.00 83.88 231 PRO A N 1
ATOM 1910 C CA . PRO A 1 231 ? 10.018 -7.919 -0.522 1.00 83.88 231 PRO A CA 1
ATOM 1911 C C . PRO A 1 231 ? 9.472 -8.211 0.885 1.00 83.88 231 PRO A C 1
ATOM 1913 O O . PRO A 1 231 ? 8.706 -9.153 1.078 1.00 83.88 231 PRO A O 1
ATOM 1916 N N . ILE A 1 232 ? 9.833 -7.383 1.875 1.00 82.31 232 ILE A N 1
ATOM 1917 C CA . ILE A 1 232 ? 9.397 -7.523 3.265 1.00 82.31 232 ILE A CA 1
ATOM 1918 C C . ILE A 1 232 ? 8.533 -6.324 3.658 1.00 82.31 232 ILE A C 1
ATOM 1920 O O . ILE A 1 232 ? 9.009 -5.196 3.803 1.00 82.31 232 ILE A O 1
ATOM 1924 N N . LEU A 1 233 ? 7.257 -6.597 3.913 1.00 80.88 233 LEU A N 1
ATOM 1925 C CA . LEU A 1 233 ? 6.344 -5.697 4.607 1.00 80.88 233 LEU A CA 1
ATOM 1926 C C . LEU A 1 233 ? 6.206 -6.197 6.048 1.00 80.88 233 LEU A C 1
ATOM 1928 O O . LEU A 1 233 ? 5.596 -7.242 6.278 1.00 80.88 233 LEU A O 1
ATOM 1932 N N . ASP A 1 234 ? 6.742 -5.451 7.023 1.00 73.06 234 ASP A N 1
ATOM 1933 C CA . ASP A 1 234 ? 6.305 -5.632 8.414 1.00 73.06 234 ASP A CA 1
ATOM 1934 C C . ASP A 1 234 ? 4.786 -5.483 8.456 1.00 73.06 234 ASP A C 1
ATOM 1936 O O . ASP A 1 234 ? 4.225 -4.658 7.727 1.00 73.06 234 ASP A O 1
ATOM 1940 N N . GLU A 1 235 ? 4.113 -6.223 9.342 1.00 56.59 235 GLU A N 1
ATOM 1941 C CA . GLU A 1 235 ? 2.685 -6.020 9.549 1.00 56.59 235 GLU A CA 1
ATOM 1942 C C . GLU A 1 235 ? 2.410 -4.549 9.877 1.00 56.59 235 GLU A C 1
ATOM 1944 O O . GLU A 1 235 ? 2.572 -4.079 11.011 1.00 56.59 235 GLU A O 1
ATOM 1949 N N . ILE A 1 236 ? 1.881 -3.828 8.886 1.00 46.94 236 ILE A N 1
ATOM 1950 C CA . ILE A 1 236 ? 1.130 -2.605 9.102 1.00 46.94 236 ILE A CA 1
ATOM 1951 C C . ILE A 1 236 ? -0.178 -3.040 9.768 1.00 46.94 236 ILE A C 1
ATOM 1953 O O . ILE A 1 236 ? -1.254 -3.018 9.173 1.00 46.94 236 ILE A O 1
ATOM 1957 N N . ARG A 1 237 ? -0.090 -3.418 11.052 1.00 40.41 237 ARG A N 1
ATOM 1958 C CA . ARG A 1 237 ? -1.211 -3.320 11.983 1.00 40.41 237 ARG A CA 1
ATOM 1959 C C . ARG A 1 237 ? -1.778 -1.923 11.770 1.00 40.41 237 ARG A C 1
ATOM 1961 O O . ARG A 1 237 ? -1.083 -0.931 12.021 1.00 40.41 237 ARG A O 1
ATOM 1968 N N . SER A 1 238 ? -3.002 -1.835 11.275 1.00 41.62 238 SER A N 1
ATOM 1969 C CA . SER A 1 238 ? -3.670 -0.599 10.857 1.00 41.62 238 SER A CA 1
ATOM 1970 C C . SER A 1 238 ? -4.163 0.231 12.058 1.00 41.62 238 SER A C 1
ATOM 1972 O O . SER A 1 238 ? -5.274 0.750 12.059 1.00 41.62 238 SER A O 1
ATOM 1974 N N . ASP A 1 239 ? -3.327 0.333 13.097 1.00 36.28 239 ASP A N 1
ATOM 1975 C CA . ASP A 1 239 ? -3.674 0.805 14.444 1.00 36.28 239 ASP A CA 1
ATOM 1976 C C . ASP A 1 239 ? -2.896 2.063 14.875 1.00 36.28 239 ASP A C 1
ATOM 1978 O O . ASP A 1 239 ? -3.164 2.617 15.937 1.00 36.28 239 ASP A O 1
ATOM 1982 N N . THR A 1 240 ? -1.896 2.520 14.105 1.00 31.00 240 THR A N 1
ATOM 1983 C CA . THR A 1 240 ? -0.945 3.558 14.579 1.00 31.00 240 THR A CA 1
ATOM 1984 C C . THR A 1 240 ? -0.832 4.794 13.676 1.00 31.00 240 THR A C 1
ATOM 1986 O O . THR A 1 240 ? -0.280 5.801 14.106 1.00 31.00 240 THR A O 1
ATOM 1989 N N . LEU A 1 241 ? -1.444 4.803 12.485 1.00 34.72 241 LEU A N 1
ATOM 1990 C CA . LEU A 1 241 ? -1.447 5.981 11.597 1.00 34.72 241 LEU A CA 1
ATOM 1991 C C . LEU A 1 241 ? -2.506 7.054 11.939 1.00 34.72 241 LEU A C 1
ATOM 1993 O O . LEU A 1 241 ? -2.470 8.132 11.361 1.00 34.72 241 LEU A O 1
ATOM 1997 N N . MET A 1 242 ? -3.423 6.801 12.883 1.00 34.97 242 MET A N 1
ATOM 1998 C CA . MET A 1 242 ? -4.621 7.640 13.098 1.00 34.97 242 MET A CA 1
ATOM 1999 C C . MET A 1 242 ? -4.684 8.415 14.430 1.00 34.97 242 MET A C 1
ATOM 2001 O O . MET A 1 242 ? -5.709 9.022 14.727 1.00 34.97 242 MET A O 1
ATOM 2005 N N . ASN A 1 243 ? -3.616 8.427 15.241 1.00 31.31 243 ASN A N 1
ATOM 2006 C CA . ASN A 1 243 ? -3.644 9.020 16.594 1.00 31.31 243 ASN A CA 1
ATOM 2007 C C . ASN A 1 243 ? -2.872 10.343 16.773 1.00 31.31 243 ASN A C 1
ATOM 2009 O O . ASN A 1 243 ? -2.708 10.801 17.903 1.00 31.31 243 ASN A O 1
ATOM 2013 N N . ARG A 1 244 ? -2.440 11.006 15.691 1.00 30.44 244 ARG A N 1
ATOM 2014 C CA . ARG A 1 244 ? -1.977 12.405 15.754 1.00 30.44 244 ARG A CA 1
ATOM 2015 C C . ARG A 1 244 ? -3.012 13.336 15.134 1.00 30.44 244 ARG A C 1
ATOM 2017 O O . ARG A 1 244 ? -2.949 13.655 13.952 1.00 30.44 244 ARG A O 1
ATOM 2024 N N . LYS A 1 245 ? -3.942 13.799 15.975 1.00 32.44 245 LYS A N 1
ATOM 2025 C CA . LYS A 1 245 ? -4.661 15.049 15.714 1.00 32.44 245 LYS A CA 1
ATOM 2026 C C . LYS A 1 245 ? -3.627 16.167 15.614 1.00 32.44 245 LYS A C 1
ATOM 2028 O O . LYS A 1 245 ? -2.944 16.447 16.596 1.00 32.44 245 LYS A O 1
ATOM 2033 N N . VAL A 1 246 ? -3.532 16.797 14.451 1.00 29.14 246 VAL A N 1
ATOM 2034 C CA . VAL A 1 246 ? -2.997 18.154 14.367 1.00 29.14 246 VAL A CA 1
ATOM 2035 C C . VAL A 1 246 ? -4.147 19.061 14.782 1.00 29.14 246 VAL A C 1
ATOM 2037 O O . VAL A 1 246 ? -5.152 19.130 14.079 1.00 29.14 246 VAL A O 1
ATOM 2040 N N . ASN A 1 247 ? -4.032 19.685 15.952 1.00 30.69 247 ASN A N 1
ATOM 2041 C CA . ASN A 1 247 ? -4.846 20.856 16.246 1.00 30.69 247 ASN A CA 1
ATOM 2042 C C . ASN A 1 247 ? -4.219 22.017 15.464 1.00 30.69 247 ASN A C 1
ATOM 2044 O O . ASN A 1 247 ? -3.049 22.334 15.690 1.00 30.69 247 ASN A O 1
ATOM 2048 N N . LEU A 1 248 ? -4.992 22.585 14.542 1.00 34.53 248 LEU A N 1
ATOM 2049 C CA . LEU A 1 248 ? -4.905 24.001 14.189 1.00 34.53 248 LEU A CA 1
ATOM 2050 C C . LEU A 1 248 ? -5.834 24.761 15.147 1.00 34.53 248 LEU A C 1
ATOM 2052 O O . LEU A 1 248 ? -6.887 24.169 15.489 1.00 34.53 248 LEU A O 1
#

Foldseek 3Di:
DDDPLVVVLVVVQVVVAPDWDQLLRSLLVCCVVPVVVLVVCLVPDPPPQSVPDDDPVSNSVVSSVVSSVCVDDVCVVVQVPDPQWDWDPPPGTIIHGYPDCVVVVVPVVVVVLVVVVVVDDQDDQVNQVVVVVVVCVVVVWAKDFDDLVVPDQPPHPPPSLLVAAGMKTKAQPCPPPDPVVVVVCVVVVNDRIFMEGEHEDQEDEPVCVVVLVVSQCNRCVPGPYTYYDYPYYDPPPVPPPPPDDDDD

Secondary structure (DSSP, 8-state):
----HHHHHHHHHHHTTT--B-HHHHHHHHHHH-HHHHHHHHHH---HHHHH--SHHHHHHHHHHHHHHHHSGGGHHHHHTSTTEEEE-SSS-EEEE---THHHHHHHHHHHHHHHHTTS----HHHHHHHHHHHHHHTT-EEEE--GGGS--TT-TTGGGGTS-SEEEEEETTTT--HHHHHHHHHTT---EEEEEEEE-SEE-TTTHHHHHHHHHHHTTTSSEEEEE-SEE----TTSTT------

pLDDT: mean 75.59, std 17.25, range [29.14, 96.0]